Protein AF-A0AAJ0M0Y9-F1 (afdb_monomer)

Solvent-accessible surface area (backbone atoms only — not comparable to full-atom values): 10435 Å² total; per-residue (Å²): 134,89,50,78,47,78,49,76,38,41,72,89,58,70,61,67,69,58,37,44,52,50,19,51,48,36,33,76,39,59,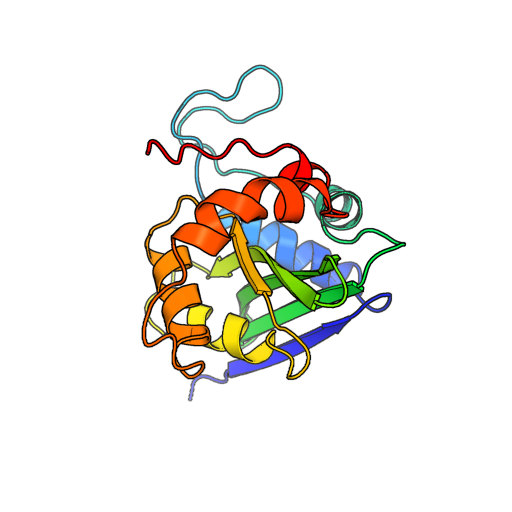52,53,31,90,51,67,39,72,95,88,47,45,50,58,68,32,51,50,75,51,48,35,68,55,45,46,70,59,68,51,47,92,91,46,51,34,40,38,29,37,33,27,46,75,86,39,79,35,29,41,33,35,33,41,40,48,76,55,96,90,35,33,34,37,33,34,72,43,77,35,47,32,73,93,52,54,95,69,56,52,66,26,52,41,50,44,68,66,58,57,92,73,52,71,42,79,49,68,73,66,93,47,70,68,55,55,51,27,50,51,62,42,49,49,86,55,82,58,94,61,76,60,57,66,57,49,71,68,41,46,63,58,55,28,55,64,39,87,33,63,72,56,32,71,54,83,80,87,76,78,133

InterPro domains:
  IPR000182 GNAT domain [PF00583] (69-119)
  IPR016181 Acyl-CoA N-acyltransferase [SSF55729] (47-122)

Radius of gyration: 16.35 Å; Cα contacts (8 Å, |Δi|>4): 295; c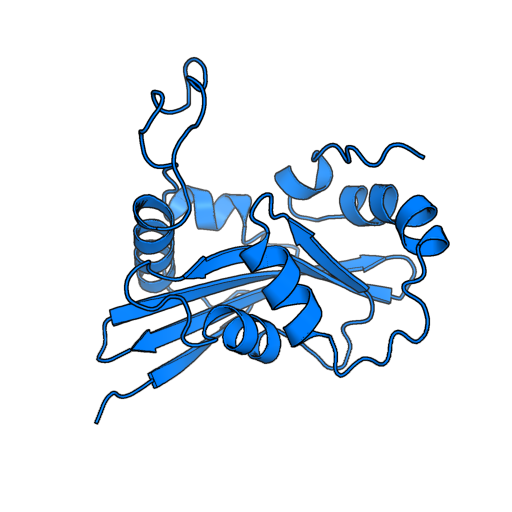hains: 1; bounding box: 43×42×37 Å

Sequence (181 aa):
MTTEIFREFHSPDIPDTVLIEAAHLFSHHYGTWNTPSGRQGGKKGDHVKLSASRLRSQYLPTDARWSYVSVHVDDTLAGNAFACRWDYQGRQVCWITQLVVHREYRERRLATRLLMALRRVEDQIFGIMSSHPAGCIATAKAYADFYFPQLPLGFMQTCARDIMAGSPIAYVQNAEQHLTP

Nearest PDB structures (foldseek):
  4ua3-assembly2_B  TM=6.828E-01  e=2.313E-04  Schizosaccharomyces pombe 972h-
  2fe7-assembly1_B  TM=6.275E-01  e=1.806E-04  Pseudomonas aeruginosa UCBPP-PA14
  4ua3-assembly1_A  TM=6.768E-01  e=4.290E-04  Schizosaccharomyces pombe 972h-
  9f5q-assembly2_B  TM=5.817E-01  e=3.047E-02  Trypanosoma brucei brucei TREU927
  9evq-assembly1_B  TM=5.605E-01  e=2.693E-02  Trypanosoma brucei brucei TREU927

Secondary structure (DSSP, 8-state):
---EEEEEEETTB--HHHHHHHHHHHHHHS-B-SS--TTTSPPTTPBPP--HHHHHHHHS-TTSEEEEEEEEETTEEEEEEEEEEEEETTEEEEEEEEEEE-GGGTTSSHHHHHHHHH--SS--EEEE--S-HHHHHHHHHHTTTS--SS--HHHHHHHHHHHHHT-SSHHHHTPPP----

pLDDT: mean 86.22, std 12.34, range [29.81, 97.88]

Organism: NCBI:txid1170767

Mean predicted aligned error: 6.03 Å

Structure (mmCIF, N/CA/C/O backbone):
data_AF-A0AAJ0M0Y9-F1
#
_entry.id   AF-A0AAJ0M0Y9-F1
#
loop_
_atom_site.group_PDB
_atom_site.id
_atom_site.type_symbol
_atom_site.label_atom_id
_atom_site.label_alt_id
_atom_site.label_comp_id
_atom_site.label_asym_id
_atom_site.label_entity_id
_atom_site.label_seq_id
_atom_site.pdbx_PDB_ins_code
_atom_site.Cartn_x
_atom_site.Cartn_y
_atom_site.Cartn_z
_atom_site.occupancy
_atom_site.B_iso_or_equiv
_atom_site.auth_seq_id
_atom_site.auth_comp_id
_atom_site.auth_asym_id
_atom_site.auth_atom_id
_atom_site.pdbx_PDB_model_num
ATOM 1 N N . MET A 1 1 ? 5.043 -20.483 -20.554 1.00 69.44 1 MET A N 1
ATOM 2 C CA . MET A 1 1 ? 3.874 -19.970 -19.812 1.00 69.44 1 MET A CA 1
ATOM 3 C C . MET A 1 1 ? 4.420 -19.085 -18.713 1.00 69.44 1 MET A C 1
ATOM 5 O O . MET A 1 1 ? 5.343 -19.528 -18.049 1.00 69.44 1 MET A O 1
ATOM 9 N N . THR A 1 2 ? 3.924 -17.860 -18.579 1.00 81.69 2 THR A N 1
ATOM 10 C CA . THR A 1 2 ? 4.319 -16.964 -17.485 1.00 81.69 2 THR A CA 1
ATOM 11 C C . THR A 1 2 ? 3.602 -17.390 -16.211 1.00 81.69 2 THR A C 1
ATOM 13 O O . THR A 1 2 ? 2.385 -17.591 -16.239 1.00 81.69 2 THR A O 1
ATOM 16 N N . THR A 1 3 ? 4.344 -17.552 -15.120 1.00 92.56 3 THR A N 1
ATOM 17 C CA . THR A 1 3 ? 3.798 -17.976 -13.825 1.00 92.56 3 THR A CA 1
ATOM 18 C C . THR A 1 3 ? 3.630 -16.765 -12.924 1.00 92.56 3 THR A C 1
ATOM 20 O O . THR A 1 3 ? 4.574 -16.007 -12.720 1.00 92.56 3 THR A O 1
ATOM 23 N N . GLU A 1 4 ? 2.432 -16.593 -12.369 1.00 95.19 4 GLU A N 1
ATOM 24 C CA . GLU A 1 4 ? 2.131 -15.525 -11.417 1.00 95.19 4 GLU A CA 1
ATOM 25 C C . GLU A 1 4 ? 1.841 -16.115 -10.037 1.00 95.19 4 GLU A C 1
ATOM 27 O O . GLU A 1 4 ? 0.925 -16.925 -9.884 1.00 95.19 4 GLU A O 1
ATOM 32 N N . ILE A 1 5 ? 2.595 -15.692 -9.024 1.00 96.44 5 ILE A N 1
ATOM 33 C CA . ILE A 1 5 ? 2.469 -16.194 -7.653 1.00 96.44 5 ILE A CA 1
ATOM 34 C C . ILE A 1 5 ? 2.148 -15.026 -6.731 1.00 96.44 5 ILE A C 1
ATOM 36 O O . ILE A 1 5 ? 2.940 -14.094 -6.600 1.00 96.44 5 ILE A O 1
ATOM 40 N N . PHE A 1 6 ? 0.993 -15.093 -6.070 1.00 96.69 6 PHE A N 1
ATOM 41 C CA . PHE A 1 6 ? 0.613 -14.137 -5.037 1.00 96.69 6 PHE A CA 1
ATOM 42 C C . PHE A 1 6 ? 1.074 -14.642 -3.673 1.00 96.69 6 PHE A C 1
ATOM 44 O O . PHE A 1 6 ? 0.915 -15.821 -3.355 1.00 96.69 6 PHE A O 1
ATOM 51 N N . ARG A 1 7 ? 1.644 -13.746 -2.871 1.00 96.06 7 ARG A N 1
ATOM 52 C CA . ARG A 1 7 ? 2.046 -14.014 -1.487 1.00 96.06 7 ARG A CA 1
ATOM 53 C C . ARG A 1 7 ? 1.423 -12.976 -0.579 1.00 96.06 7 ARG A C 1
ATOM 55 O O . ARG A 1 7 ? 1.291 -11.818 -0.973 1.00 96.06 7 ARG A O 1
ATOM 62 N N . GLU A 1 8 ? 1.083 -13.393 0.629 1.00 95.56 8 GLU A N 1
ATOM 63 C CA . GLU A 1 8 ? 0.467 -12.538 1.628 1.00 95.56 8 GLU A CA 1
ATOM 64 C C . GLU A 1 8 ? 1.165 -12.686 2.982 1.00 95.56 8 GLU A C 1
ATOM 66 O O . GLU A 1 8 ? 1.572 -13.782 3.364 1.00 95.56 8 GLU A O 1
ATOM 71 N N . PHE A 1 9 ? 1.320 -11.559 3.674 1.00 94.31 9 PHE A N 1
ATOM 72 C CA . PHE A 1 9 ? 1.957 -11.437 4.980 1.00 94.31 9 PHE A CA 1
ATOM 73 C C . PHE A 1 9 ? 1.137 -10.497 5.878 1.00 94.31 9 PHE A C 1
ATOM 75 O O . PHE A 1 9 ? 0.511 -9.542 5.401 1.00 94.31 9 PHE A O 1
ATOM 82 N N . HIS A 1 10 ? 1.170 -10.740 7.187 1.00 89.38 10 HIS A N 1
ATOM 83 C CA . HIS A 1 10 ? 0.380 -10.032 8.200 1.00 89.38 10 HIS A CA 1
ATOM 84 C C . HIS A 1 10 ? 1.234 -9.689 9.411 1.00 89.38 10 HIS A C 1
ATOM 86 O O . HIS A 1 10 ? 2.272 -10.302 9.609 1.00 89.38 10 HIS A O 1
ATOM 92 N N . SER A 1 11 ? 0.781 -8.756 10.250 1.00 80.12 11 SER A N 1
ATOM 93 C CA . SER A 1 11 ? 1.446 -8.498 11.533 1.00 80.12 11 SER A CA 1
ATOM 94 C C . SER A 1 11 ? 1.490 -9.751 12.420 1.00 80.12 11 SER A C 1
ATOM 96 O O . SER A 1 11 ? 0.442 -10.384 12.562 1.00 80.12 11 SER A O 1
ATOM 98 N N . PRO A 1 12 ? 2.635 -10.097 13.049 1.00 77.19 12 PRO A N 1
ATOM 99 C CA . PRO A 1 12 ? 3.966 -9.462 12.974 1.00 77.19 12 PRO A CA 1
ATOM 100 C C . PRO A 1 12 ? 4.912 -10.080 11.915 1.00 77.19 12 PRO A C 1
ATOM 102 O O . PRO A 1 12 ? 6.081 -9.698 11.812 1.00 77.19 12 PRO A O 1
ATOM 105 N N . ASP A 1 13 ? 4.419 -11.031 11.132 1.00 82.31 13 ASP A N 1
ATOM 106 C CA . ASP A 1 13 ? 5.176 -11.929 10.268 1.00 82.31 13 ASP A CA 1
ATOM 107 C C . ASP A 1 13 ? 5.501 -11.306 8.904 1.00 82.31 13 ASP A C 1
ATOM 109 O O . ASP A 1 13 ? 4.767 -11.450 7.926 1.00 82.31 13 ASP A O 1
ATOM 113 N N . ILE A 1 14 ? 6.653 -10.635 8.808 1.00 90.00 14 ILE A N 1
ATOM 114 C CA . ILE A 1 14 ? 7.258 -10.293 7.514 1.00 90.00 14 ILE A CA 1
ATOM 115 C C . ILE A 1 14 ? 8.793 -10.357 7.573 1.00 90.00 14 ILE A C 1
ATOM 117 O O . ILE A 1 14 ? 9.421 -9.613 8.342 1.00 90.00 14 ILE A O 1
ATOM 121 N N . PRO A 1 15 ? 9.424 -11.227 6.760 1.00 92.88 15 PRO A N 1
ATOM 122 C CA . PRO A 1 15 ? 10.878 -11.309 6.682 1.00 92.88 15 PRO A CA 1
ATOM 123 C C . PRO A 1 15 ? 11.503 -10.013 6.157 1.00 92.88 15 PRO A C 1
ATOM 125 O O . PRO A 1 15 ? 10.964 -9.372 5.252 1.00 92.88 15 PRO A O 1
ATOM 128 N N . ASP A 1 16 ? 12.694 -9.664 6.647 1.00 92.75 16 ASP A N 1
ATOM 129 C CA . ASP A 1 16 ? 13.432 -8.490 6.157 1.00 92.75 16 ASP A CA 1
ATOM 130 C C . ASP A 1 16 ? 13.742 -8.569 4.658 1.00 92.75 16 ASP A C 1
ATOM 132 O O . ASP A 1 16 ? 13.728 -7.547 3.975 1.00 92.75 16 ASP A O 1
ATOM 136 N N . THR A 1 17 ? 13.951 -9.772 4.117 1.00 94.88 17 THR A N 1
ATOM 137 C CA . THR A 1 17 ? 14.175 -9.988 2.679 1.00 94.88 17 THR A CA 1
ATOM 138 C C . THR A 1 17 ? 13.000 -9.499 1.832 1.00 94.88 17 THR A C 1
ATOM 140 O O . THR A 1 17 ? 13.219 -8.860 0.804 1.00 94.88 17 THR A O 1
ATOM 143 N N . VAL A 1 18 ? 11.761 -9.699 2.296 1.00 95.19 18 VAL A N 1
ATOM 144 C CA . VAL A 1 18 ? 10.548 -9.196 1.632 1.00 95.19 18 VAL A CA 1
ATOM 145 C C . VAL A 1 18 ? 10.507 -7.668 1.668 1.00 95.19 18 VAL A C 1
ATOM 147 O O . VAL A 1 18 ? 10.175 -7.031 0.669 1.00 95.19 18 VAL A O 1
ATOM 150 N N . LEU A 1 19 ? 10.895 -7.055 2.792 1.00 95.31 19 LEU A N 1
ATOM 151 C CA . LEU A 1 19 ? 10.942 -5.593 2.913 1.00 95.31 19 LEU A CA 1
ATOM 152 C C . LEU A 1 19 ? 12.039 -4.968 2.049 1.00 95.31 19 LEU A C 1
ATOM 154 O O . LEU A 1 19 ? 11.840 -3.879 1.511 1.00 95.31 19 LEU A O 1
ATOM 158 N N . ILE A 1 20 ? 13.182 -5.640 1.906 1.00 96.69 20 ILE A N 1
ATOM 159 C CA . ILE A 1 20 ? 14.270 -5.227 1.012 1.00 96.69 20 ILE A CA 1
ATOM 160 C C . ILE A 1 20 ? 13.786 -5.239 -0.439 1.00 96.69 20 ILE A C 1
ATOM 162 O O . ILE A 1 20 ? 13.972 -4.250 -1.150 1.00 96.69 20 ILE A O 1
ATOM 166 N N . GLU A 1 21 ? 13.112 -6.308 -0.860 1.00 96.81 21 GLU A N 1
ATOM 167 C CA . GLU A 1 21 ? 12.564 -6.429 -2.213 1.00 96.81 21 GLU A CA 1
ATOM 168 C C . GLU A 1 21 ? 11.478 -5.369 -2.482 1.00 96.81 21 GLU A C 1
ATOM 170 O O . GLU A 1 21 ? 11.515 -4.672 -3.498 1.00 96.81 21 GLU A O 1
ATOM 175 N N . ALA A 1 22 ? 10.567 -5.158 -1.525 1.00 96.94 22 ALA A N 1
ATOM 176 C CA . ALA A 1 22 ? 9.533 -4.126 -1.586 1.00 96.94 22 ALA A CA 1
ATOM 177 C C . ALA A 1 22 ? 10.119 -2.706 -1.677 1.00 96.94 22 ALA A C 1
ATOM 179 O O . ALA A 1 22 ? 9.693 -1.896 -2.505 1.00 96.94 22 ALA A O 1
ATOM 180 N N . ALA A 1 23 ? 11.125 -2.407 -0.853 1.00 96.31 23 ALA A N 1
ATOM 181 C CA . ALA A 1 23 ? 11.841 -1.135 -0.863 1.00 96.31 23 ALA A CA 1
ATOM 182 C C . ALA A 1 23 ? 12.575 -0.904 -2.193 1.00 96.31 23 ALA A C 1
ATOM 184 O O . ALA A 1 23 ? 12.565 0.215 -2.724 1.00 96.31 23 ALA A O 1
ATOM 185 N N . HIS A 1 24 ? 13.169 -1.959 -2.759 1.00 96.69 24 HIS A N 1
ATOM 186 C CA . HIS A 1 24 ? 13.800 -1.917 -4.073 1.00 96.69 24 HIS A CA 1
ATOM 187 C C . HIS A 1 24 ? 12.774 -1.625 -5.174 1.00 96.69 24 HIS A C 1
ATOM 189 O O . HIS A 1 24 ? 12.981 -0.698 -5.961 1.00 96.69 24 HIS A O 1
ATOM 195 N N . LEU A 1 25 ? 11.648 -2.346 -5.199 1.00 96.88 25 LEU A N 1
ATOM 196 C CA . LEU A 1 25 ? 10.560 -2.121 -6.152 1.00 96.88 25 LEU A CA 1
ATOM 197 C C . LEU A 1 25 ? 10.047 -0.673 -6.084 1.00 96.88 25 LEU A C 1
ATOM 199 O O . LEU A 1 25 ? 9.971 0.012 -7.107 1.00 96.88 25 LEU A O 1
ATOM 203 N N . PHE A 1 26 ? 9.742 -0.179 -4.881 1.00 94.56 26 PHE A N 1
ATOM 204 C CA . PHE A 1 26 ? 9.287 1.196 -4.671 1.00 94.56 26 PHE A CA 1
ATOM 205 C C . PHE A 1 26 ? 10.286 2.205 -5.243 1.00 94.56 26 PHE A C 1
ATOM 207 O O . PHE A 1 26 ? 9.932 3.057 -6.061 1.00 94.56 26 PHE A O 1
ATOM 214 N N . SER A 1 27 ? 11.556 2.050 -4.867 1.00 93.88 27 SER A N 1
ATOM 215 C CA . SER A 1 27 ? 12.642 2.973 -5.198 1.00 93.88 27 SER A CA 1
ATOM 216 C C . SER A 1 27 ? 12.977 3.065 -6.690 1.00 93.88 27 SER A C 1
ATOM 218 O O . SER A 1 27 ? 13.758 3.942 -7.073 1.00 93.88 27 SER A O 1
ATOM 220 N N . HIS A 1 28 ? 12.433 2.173 -7.521 1.00 94.00 28 HIS A N 1
ATOM 221 C CA . HIS A 1 28 ? 12.664 2.134 -8.968 1.00 94.00 28 HIS A CA 1
ATOM 222 C C . HIS A 1 28 ? 11.384 2.296 -9.798 1.00 94.00 28 HIS A C 1
ATOM 224 O O . HIS A 1 28 ? 11.459 2.709 -10.957 1.00 94.00 28 HIS A O 1
ATOM 230 N N . HIS A 1 29 ? 10.204 2.017 -9.230 1.00 92.25 29 HIS A N 1
ATOM 231 C CA . HIS A 1 29 ? 8.957 1.967 -10.002 1.00 92.25 29 HIS A CA 1
ATOM 232 C C . HIS A 1 29 ? 7.811 2.815 -9.455 1.00 92.25 29 HIS A C 1
ATOM 234 O O . HIS A 1 29 ? 6.811 2.952 -10.160 1.00 92.25 29 HIS A O 1
ATOM 240 N N . TYR A 1 30 ? 7.917 3.398 -8.257 1.00 87.31 30 TYR A N 1
ATOM 241 C CA . TYR A 1 30 ? 6.829 4.204 -7.696 1.00 87.31 30 TYR A CA 1
ATOM 242 C C . TYR A 1 30 ? 6.678 5.552 -8.413 1.00 87.31 30 TYR A C 1
ATOM 244 O O . TYR A 1 30 ? 5.645 5.829 -9.019 1.00 87.31 30 TYR A O 1
ATOM 252 N N . GLY A 1 31 ? 7.726 6.375 -8.399 1.00 84.56 31 GLY A N 1
ATOM 253 C CA . GLY A 1 31 ? 7.683 7.696 -9.015 1.00 84.56 31 GLY A CA 1
ATOM 254 C C . GLY A 1 31 ? 8.998 8.454 -8.910 1.00 84.56 31 GLY A C 1
ATOM 255 O O . GLY A 1 31 ? 9.969 7.985 -8.310 1.00 84.56 31 GLY A O 1
ATOM 256 N N . THR A 1 32 ? 9.004 9.638 -9.509 1.00 85.38 32 THR A N 1
ATOM 257 C CA . THR A 1 32 ? 10.125 10.581 -9.521 1.00 85.38 32 THR A CA 1
ATOM 258 C C . THR A 1 32 ? 9.694 11.920 -8.939 1.00 85.38 32 THR A C 1
ATOM 260 O O . THR A 1 32 ? 8.516 12.277 -8.990 1.00 85.38 32 THR A O 1
ATOM 263 N N . TRP A 1 33 ? 10.640 12.690 -8.416 1.00 80.25 33 TRP A N 1
ATOM 264 C CA . TRP A 1 33 ? 10.371 14.042 -7.936 1.00 80.25 33 TRP A CA 1
ATOM 265 C C . TRP A 1 33 ? 10.061 14.993 -9.100 1.00 80.25 33 TRP A C 1
ATOM 267 O O . TRP A 1 33 ? 10.872 15.157 -10.013 1.00 80.25 33 TRP A O 1
ATOM 277 N N . ASN A 1 34 ? 8.898 15.650 -9.059 1.00 74.25 34 ASN A N 1
ATOM 278 C CA . ASN A 1 34 ? 8.501 16.650 -10.063 1.00 74.25 34 ASN A CA 1
ATOM 279 C C . ASN A 1 34 ? 9.130 18.030 -9.807 1.00 74.25 34 ASN A C 1
ATOM 281 O O . ASN A 1 34 ? 9.325 18.813 -10.739 1.00 74.25 34 ASN A O 1
ATOM 285 N N . THR A 1 35 ? 9.489 18.305 -8.554 1.00 74.50 35 THR A N 1
ATOM 286 C CA . THR A 1 35 ? 10.192 19.506 -8.096 1.00 74.50 35 THR A CA 1
ATOM 287 C C . THR A 1 35 ? 11.341 19.101 -7.168 1.00 74.50 35 THR A C 1
ATOM 289 O O . THR A 1 35 ? 11.290 18.020 -6.579 1.00 74.50 35 THR A O 1
ATOM 292 N N . PRO A 1 36 ? 12.399 19.920 -7.033 1.00 72.38 36 PRO A N 1
ATOM 293 C CA . PRO A 1 36 ? 13.458 19.656 -6.064 1.00 72.38 36 PRO A CA 1
ATOM 294 C C . PRO A 1 36 ? 12.881 19.571 -4.648 1.00 72.38 36 PRO A C 1
ATOM 296 O O . PRO A 1 36 ? 12.226 20.501 -4.178 1.00 72.38 36 PRO A O 1
ATOM 299 N N . SER A 1 37 ? 13.136 18.462 -3.963 1.00 67.12 37 SER A N 1
ATOM 300 C CA . SER A 1 37 ? 12.556 18.185 -2.652 1.00 67.12 37 SER A CA 1
ATOM 301 C C . SER A 1 37 ? 13.518 18.570 -1.515 1.00 67.12 37 SER A C 1
ATOM 303 O O . SER A 1 37 ? 13.993 17.706 -0.785 1.00 67.12 37 SER A O 1
ATOM 305 N N . GLY A 1 38 ? 13.802 19.863 -1.325 1.00 65.94 38 GLY A N 1
ATOM 306 C CA . GLY A 1 38 ? 14.547 20.381 -0.160 1.00 65.94 38 GLY A CA 1
ATOM 307 C C . GLY A 1 38 ? 15.875 19.663 0.171 1.00 65.94 38 GLY A C 1
ATOM 308 O O . GLY A 1 38 ? 16.492 19.036 -0.681 1.00 65.94 38 GLY A O 1
ATOM 309 N N . ARG A 1 39 ? 16.342 19.759 1.430 1.00 56.47 39 ARG A N 1
ATOM 310 C CA . ARG A 1 39 ? 17.611 19.139 1.887 1.00 56.47 39 ARG A CA 1
ATOM 311 C C . ARG A 1 39 ? 17.559 17.611 2.050 1.00 56.47 39 ARG A C 1
ATOM 313 O O . ARG A 1 39 ? 18.614 16.993 2.097 1.00 56.47 39 ARG A O 1
ATOM 320 N N . GLN A 1 40 ? 16.370 17.015 2.185 1.00 60.66 40 GLN A N 1
ATOM 321 C CA . GLN A 1 40 ? 16.196 15.580 2.484 1.00 60.66 40 GLN A CA 1
ATOM 322 C C . GLN A 1 40 ? 15.597 14.760 1.331 1.00 60.66 40 GLN A C 1
ATOM 324 O O . GLN A 1 40 ? 15.433 13.549 1.469 1.00 60.66 40 GLN A O 1
ATOM 329 N N . GLY A 1 41 ? 15.250 15.383 0.206 1.00 67.38 41 GLY A N 1
ATOM 330 C CA . GLY A 1 41 ? 14.700 14.684 -0.951 1.00 67.38 41 GLY A CA 1
ATOM 331 C C . GLY A 1 41 ? 15.541 14.832 -2.209 1.00 67.38 41 G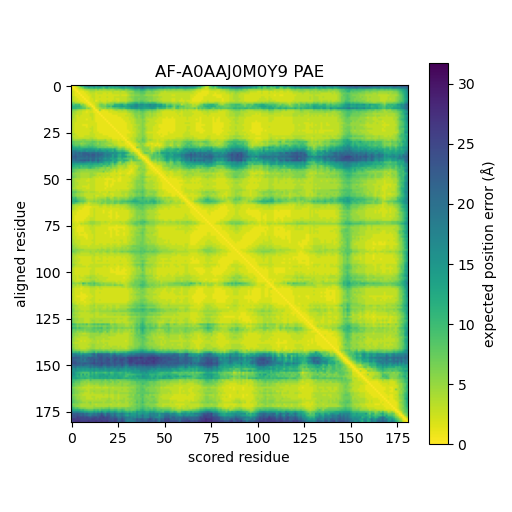LY A C 1
ATOM 332 O O . GLY A 1 41 ? 16.593 15.467 -2.218 1.00 67.38 41 GLY A O 1
ATOM 333 N N . GLY A 1 42 ? 15.087 14.164 -3.268 1.00 75.94 42 GLY A N 1
ATOM 334 C CA . GLY A 1 42 ? 15.826 14.075 -4.521 1.00 75.94 42 GLY A CA 1
ATOM 335 C C . GLY A 1 42 ? 15.729 15.343 -5.361 1.00 75.94 42 GLY A C 1
ATOM 336 O O . GLY A 1 42 ? 14.890 16.227 -5.141 1.00 75.94 42 GLY A O 1
ATOM 337 N N . LYS A 1 43 ? 16.597 15.412 -6.368 1.00 82.69 43 LYS A N 1
ATOM 338 C CA . LYS A 1 43 ? 16.497 16.405 -7.434 1.00 82.69 43 LYS A CA 1
ATOM 339 C C . LYS A 1 43 ? 15.303 16.065 -8.320 1.00 82.69 43 LYS A C 1
ATOM 341 O O . LYS A 1 43 ? 14.829 14.932 -8.351 1.00 82.69 43 LYS A O 1
ATOM 346 N N . LYS A 1 44 ? 14.831 17.052 -9.081 1.00 85.75 44 LYS A N 1
ATOM 347 C CA . LYS A 1 44 ? 13.822 16.814 -10.117 1.00 85.75 44 LYS A CA 1
ATOM 348 C C . LYS A 1 44 ? 14.290 15.680 -11.040 1.00 85.75 44 LYS A C 1
ATOM 350 O O . LYS A 1 44 ? 15.405 15.736 -11.549 1.00 85.75 44 LYS A O 1
ATOM 355 N N . GLY A 1 45 ? 13.428 14.691 -11.259 1.00 82.44 45 GLY A N 1
ATOM 356 C CA . GLY A 1 45 ? 13.722 13.502 -12.062 1.00 82.44 45 GLY A CA 1
ATOM 357 C C . GLY A 1 45 ? 14.333 12.336 -11.280 1.00 82.44 45 GLY A C 1
ATOM 358 O O . GLY A 1 45 ? 14.252 11.206 -11.756 1.00 82.44 45 GLY A O 1
ATOM 359 N N . ASP A 1 46 ? 14.857 12.556 -10.070 1.00 84.25 46 ASP A N 1
ATOM 360 C CA . ASP A 1 46 ? 15.324 11.455 -9.228 1.00 84.25 46 ASP A CA 1
ATOM 361 C C . ASP A 1 46 ? 14.138 10.612 -8.763 1.00 84.25 46 ASP A C 1
ATOM 363 O O . ASP A 1 46 ? 13.063 11.128 -8.439 1.00 84.25 46 ASP A O 1
ATOM 367 N N . HIS A 1 47 ? 14.353 9.304 -8.664 1.00 86.50 47 HIS A N 1
ATOM 368 C CA . HIS A 1 47 ? 13.374 8.412 -8.061 1.00 86.50 47 HIS A CA 1
ATOM 369 C C . HIS A 1 47 ? 13.174 8.720 -6.577 1.00 86.50 47 HIS A C 1
ATOM 371 O O . HIS A 1 47 ? 14.133 8.949 -5.834 1.00 86.50 47 HIS A O 1
ATOM 377 N N . VAL A 1 48 ? 11.923 8.640 -6.126 1.00 86.94 48 VAL A N 1
ATOM 378 C CA . VAL A 1 48 ? 11.612 8.645 -4.695 1.00 86.94 48 VAL A CA 1
ATOM 379 C C . VAL A 1 48 ? 12.177 7.363 -4.089 1.00 86.94 48 VAL A C 1
ATOM 381 O O . VAL A 1 48 ? 11.831 6.267 -4.523 1.00 86.94 48 VAL A O 1
ATOM 384 N N . LYS A 1 49 ? 13.064 7.493 -3.100 1.00 90.25 49 LYS A N 1
ATOM 385 C CA . LYS A 1 49 ? 13.718 6.354 -2.449 1.00 90.25 49 LYS A CA 1
ATOM 386 C C . LYS A 1 49 ? 13.054 6.021 -1.119 1.00 90.25 49 LYS A C 1
ATOM 388 O O . LYS A 1 49 ? 12.698 6.909 -0.343 1.00 90.25 49 LYS A O 1
ATOM 393 N N . LEU A 1 50 ? 12.945 4.727 -0.849 1.00 89.81 50 LEU A N 1
ATOM 394 C CA . LEU A 1 50 ? 12.463 4.168 0.408 1.00 89.81 50 LEU A CA 1
ATOM 395 C C . LEU A 1 50 ? 13.366 2.992 0.779 1.00 89.81 50 LEU A C 1
ATOM 397 O O . LEU A 1 50 ? 13.590 2.114 -0.046 1.00 89.81 50 LEU A O 1
ATOM 401 N N . SER A 1 51 ? 13.907 2.987 1.998 1.00 93.88 51 SER A N 1
ATOM 402 C CA . SER A 1 51 ? 14.705 1.871 2.519 1.00 93.88 51 SER A CA 1
ATOM 403 C C . SER A 1 51 ? 13.820 0.863 3.252 1.00 93.88 51 SER A C 1
ATOM 405 O O . SER A 1 51 ? 12.761 1.231 3.759 1.00 93.88 51 SER A O 1
ATOM 407 N N . ALA A 1 52 ? 14.275 -0.386 3.384 1.00 94.44 52 ALA A N 1
ATOM 408 C CA . ALA A 1 52 ? 13.564 -1.411 4.154 1.00 94.44 52 ALA A CA 1
ATOM 409 C C . ALA A 1 52 ? 13.350 -0.996 5.623 1.00 94.44 52 ALA A C 1
ATOM 411 O O . ALA A 1 52 ? 12.262 -1.164 6.161 1.00 94.44 52 ALA A O 1
ATOM 412 N N . SER A 1 53 ? 14.354 -0.368 6.250 1.00 92.56 53 SER A N 1
ATOM 413 C CA . SER A 1 53 ? 14.253 0.152 7.624 1.00 92.56 53 SER A CA 1
ATOM 414 C C . SER A 1 53 ? 13.189 1.251 7.758 1.00 92.56 53 SER A C 1
ATOM 416 O O . SER A 1 53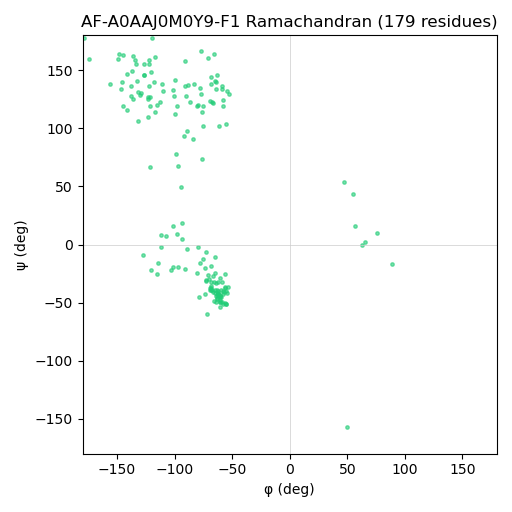 ? 12.393 1.247 8.702 1.00 92.56 53 SER A O 1
ATOM 418 N N . ARG A 1 54 ? 13.117 2.170 6.784 1.00 90.25 54 ARG A N 1
ATOM 419 C CA . ARG A 1 54 ? 12.075 3.203 6.755 1.00 90.25 54 ARG A CA 1
ATOM 420 C C . ARG A 1 54 ? 10.702 2.599 6.464 1.00 90.25 54 ARG A C 1
ATOM 422 O O . ARG A 1 54 ? 9.720 3.035 7.052 1.00 90.25 54 ARG A O 1
ATOM 429 N N . LEU A 1 55 ? 10.632 1.590 5.598 1.00 91.44 55 LEU A N 1
ATOM 430 C CA . LEU A 1 55 ? 9.400 0.859 5.319 1.00 91.44 55 LEU A CA 1
ATOM 431 C C . LEU A 1 55 ? 8.879 0.186 6.597 1.00 91.44 55 LEU A C 1
ATOM 433 O O . LEU A 1 55 ? 7.734 0.412 6.976 1.00 91.44 55 LEU A O 1
ATOM 437 N N . ARG A 1 56 ? 9.743 -0.539 7.317 1.00 91.50 56 ARG A N 1
ATOM 438 C CA . ARG A 1 56 ? 9.403 -1.185 8.591 1.00 91.50 56 ARG A CA 1
ATOM 439 C C . ARG A 1 56 ? 8.907 -0.176 9.626 1.00 91.50 56 ARG A C 1
ATOM 441 O O . ARG A 1 56 ? 7.832 -0.353 10.175 1.00 91.50 56 ARG A O 1
ATOM 448 N N . SER A 1 57 ? 9.653 0.904 9.852 1.00 88.50 57 SER A N 1
ATOM 449 C CA . SER A 1 57 ? 9.308 1.878 10.898 1.00 88.50 57 SER A CA 1
ATOM 450 C C . SER A 1 57 ? 8.102 2.766 10.570 1.00 88.50 57 SER A C 1
ATOM 452 O O . SER A 1 57 ? 7.410 3.183 11.491 1.00 88.50 57 SER A O 1
ATOM 454 N N . GLN A 1 58 ? 7.836 3.075 9.293 1.00 86.75 58 GLN A N 1
ATOM 455 C CA . GLN A 1 58 ? 6.777 4.028 8.915 1.00 86.75 58 GLN A CA 1
ATOM 456 C C . GLN A 1 58 ? 5.498 3.380 8.381 1.00 86.75 58 GLN A C 1
ATOM 458 O O . GLN A 1 58 ? 4.461 4.036 8.393 1.00 86.75 58 GLN A O 1
ATOM 463 N N . TYR A 1 59 ? 5.556 2.141 7.884 1.00 86.88 59 TYR A N 1
ATOM 464 C CA . TYR A 1 59 ? 4.413 1.478 7.241 1.00 86.88 59 TYR A CA 1
ATOM 465 C C . TYR A 1 59 ? 3.914 0.259 8.024 1.00 86.88 59 TYR A C 1
ATOM 467 O O . TYR A 1 59 ? 2.794 -0.182 7.772 1.00 86.88 59 TYR A O 1
ATOM 475 N N . LEU A 1 60 ? 4.710 -0.260 8.970 1.00 89.44 60 LEU A N 1
ATOM 476 C CA . LEU A 1 60 ? 4.403 -1.448 9.776 1.00 89.44 60 LEU A CA 1
ATOM 477 C C . LEU A 1 60 ? 4.412 -1.108 11.279 1.00 89.44 60 LEU A C 1
ATOM 479 O O . LEU A 1 60 ? 5.299 -1.556 12.007 1.00 89.44 60 LEU A O 1
ATOM 483 N N . PRO A 1 61 ? 3.462 -0.281 11.754 1.00 84.56 61 PRO A N 1
ATOM 484 C CA . PRO A 1 61 ? 3.357 0.066 13.167 1.00 84.56 61 PRO A CA 1
ATOM 485 C C . PRO A 1 61 ? 3.154 -1.207 13.994 1.00 84.56 61 PRO A C 1
ATOM 487 O O . PRO A 1 61 ? 2.362 -2.075 13.621 1.00 84.56 61 PRO A O 1
ATOM 490 N N . THR A 1 62 ? 3.867 -1.312 15.115 1.00 83.38 62 THR A N 1
ATOM 491 C CA . THR A 1 62 ? 3.793 -2.474 16.017 1.00 83.38 62 THR A CA 1
ATOM 492 C C . THR A 1 62 ? 2.399 -2.656 16.602 1.00 83.38 62 THR A C 1
ATOM 494 O O . THR A 1 62 ? 1.950 -3.784 16.779 1.00 83.38 62 THR A O 1
ATOM 497 N N . ASP A 1 63 ? 1.695 -1.546 16.819 1.00 83.38 63 ASP A N 1
ATOM 498 C CA . ASP A 1 63 ? 0.434 -1.515 17.559 1.00 83.38 63 ASP A CA 1
ATOM 499 C C . ASP A 1 63 ? -0.784 -1.430 16.626 1.00 83.38 63 ASP A C 1
ATOM 501 O O . ASP A 1 63 ? -1.886 -1.094 17.059 1.00 83.38 63 ASP A O 1
ATOM 505 N N . ALA A 1 64 ? -0.610 -1.721 15.330 1.00 84.69 64 ALA A N 1
ATOM 506 C CA . ALA A 1 64 ? -1.722 -1.756 14.388 1.00 84.69 64 ALA A CA 1
ATOM 507 C C . ALA A 1 64 ? -1.707 -2.983 13.482 1.00 84.69 64 ALA A C 1
ATOM 509 O O . ALA A 1 64 ? -0.685 -3.628 13.236 1.00 84.69 64 ALA A O 1
ATOM 510 N N . ARG A 1 65 ? -2.885 -3.289 12.935 1.00 92.00 65 ARG A N 1
ATOM 511 C CA . ARG A 1 65 ? -3.037 -4.371 11.968 1.00 92.00 65 ARG A CA 1
ATOM 512 C C . ARG A 1 65 ? -2.596 -3.882 10.601 1.00 92.00 65 ARG A C 1
ATOM 514 O O . ARG A 1 65 ? -3.181 -2.960 10.040 1.00 92.00 65 ARG A O 1
ATOM 521 N N . TRP A 1 66 ? -1.587 -4.529 10.041 1.00 93.06 66 TRP A N 1
ATOM 522 C CA . TRP A 1 66 ? -1.154 -4.300 8.671 1.00 93.06 66 TRP A CA 1
ATOM 523 C C . TRP A 1 66 ? -1.211 -5.594 7.865 1.00 93.06 66 TRP A C 1
ATOM 525 O O . TRP A 1 66 ? -1.263 -6.704 8.402 1.00 93.06 66 TRP A O 1
ATOM 535 N N . SER A 1 67 ? -1.275 -5.453 6.548 1.00 94.62 67 SER A N 1
ATOM 536 C CA . SER A 1 67 ? -1.201 -6.571 5.610 1.00 94.62 67 SER A CA 1
ATOM 537 C C . SER A 1 67 ? -0.387 -6.168 4.397 1.00 94.62 67 SER A C 1
ATOM 539 O O . SER A 1 67 ? -0.405 -5.008 3.976 1.00 94.62 67 SER A O 1
ATOM 541 N N . TYR A 1 68 ? 0.322 -7.140 3.852 1.00 96.12 68 TYR A N 1
ATOM 542 C CA . TYR A 1 68 ? 1.157 -6.988 2.680 1.00 96.12 68 TYR A CA 1
ATOM 543 C C . TYR A 1 68 ? 0.823 -8.090 1.690 1.00 96.12 68 TYR A C 1
ATOM 545 O O . TYR A 1 68 ? 0.850 -9.265 2.048 1.00 96.12 68 TYR A O 1
ATOM 553 N N . VAL A 1 69 ? 0.549 -7.708 0.447 1.00 97.31 69 VAL A N 1
ATOM 554 C CA . VAL A 1 69 ? 0.397 -8.655 -0.657 1.00 97.31 69 VAL A CA 1
ATOM 555 C C . VAL A 1 69 ? 1.404 -8.310 -1.739 1.00 97.31 69 VAL A C 1
ATOM 557 O O . VAL A 1 69 ? 1.569 -7.142 -2.097 1.00 97.31 69 VAL A O 1
ATOM 560 N N . SER A 1 70 ? 2.050 -9.329 -2.292 1.00 97.69 70 SER A N 1
ATOM 561 C CA . SER A 1 70 ? 2.927 -9.211 -3.453 1.00 97.69 70 SER A CA 1
ATOM 562 C C . SER A 1 70 ? 2.542 -10.181 -4.554 1.00 97.69 70 SER A C 1
ATOM 564 O O . SER A 1 70 ? 1.973 -11.238 -4.289 1.00 97.69 70 SER A O 1
ATOM 566 N N . VAL A 1 71 ? 2.907 -9.838 -5.786 1.00 97.88 71 VAL A N 1
ATOM 567 C CA . VAL A 1 71 ? 2.838 -10.729 -6.942 1.00 97.88 71 VAL A CA 1
ATOM 568 C C . VAL A 1 71 ? 4.215 -10.851 -7.578 1.00 97.88 71 VAL A C 1
ATOM 570 O O . VAL A 1 71 ? 4.829 -9.847 -7.950 1.00 97.88 71 VAL A O 1
ATOM 573 N N . HIS A 1 72 ? 4.677 -12.088 -7.719 1.00 97.44 72 HIS A N 1
ATOM 574 C CA . HIS A 1 72 ? 5.878 -12.439 -8.465 1.00 97.44 72 HIS A CA 1
ATOM 575 C C . HIS A 1 72 ? 5.476 -12.991 -9.831 1.00 97.44 72 HIS A C 1
ATOM 577 O O . HIS A 1 72 ? 4.574 -13.823 -9.916 1.00 97.44 72 HIS A O 1
ATOM 583 N N . VAL A 1 73 ? 6.125 -12.510 -10.887 1.00 96.62 73 VAL A N 1
ATOM 584 C CA . VAL A 1 73 ? 5.953 -12.968 -12.269 1.00 96.62 73 VAL A CA 1
ATOM 585 C C . VAL A 1 73 ? 7.286 -13.541 -12.717 1.00 96.62 73 VAL A C 1
ATOM 587 O O . VAL A 1 73 ? 8.259 -12.793 -12.780 1.00 96.62 73 VAL A O 1
ATOM 590 N N . ASP A 1 74 ? 7.337 -14.849 -12.975 1.00 94.00 74 ASP A N 1
ATOM 591 C CA . ASP A 1 74 ? 8.575 -15.566 -13.321 1.00 94.00 74 ASP A CA 1
ATOM 592 C C . ASP A 1 74 ? 9.731 -15.197 -12.353 1.00 94.00 74 ASP A C 1
ATOM 594 O O . ASP A 1 74 ? 10.781 -14.697 -12.752 1.00 94.00 74 ASP A O 1
ATOM 598 N N . ASP A 1 75 ? 9.468 -15.346 -11.046 1.00 91.56 75 ASP A N 1
ATOM 599 C CA . ASP A 1 75 ? 10.347 -15.010 -9.905 1.00 91.56 75 ASP A CA 1
ATOM 600 C C . ASP A 1 75 ? 10.728 -13.530 -9.729 1.00 91.56 75 ASP A C 1
ATOM 602 O O . ASP A 1 75 ? 11.379 -13.167 -8.750 1.00 91.56 75 ASP A O 1
ATOM 606 N N . THR A 1 76 ? 10.256 -12.635 -10.598 1.00 95.19 76 THR A N 1
ATOM 607 C CA . THR A 1 76 ? 10.449 -11.189 -10.439 1.00 95.19 76 THR A CA 1
ATOM 608 C C . THR A 1 76 ? 9.301 -10.582 -9.643 1.00 95.19 76 THR A C 1
ATOM 610 O O . THR A 1 76 ? 8.142 -10.739 -10.027 1.00 95.19 76 THR A O 1
ATOM 613 N N . LEU A 1 77 ? 9.585 -9.820 -8.580 1.00 97.25 77 LEU A N 1
ATOM 614 C CA . LEU A 1 77 ? 8.559 -9.026 -7.897 1.00 97.25 77 LEU A CA 1
ATOM 615 C C . LEU A 1 77 ? 7.956 -7.990 -8.861 1.00 97.25 77 LEU A C 1
ATOM 617 O O . LEU A 1 77 ? 8.541 -6.942 -9.140 1.00 97.25 77 LEU A O 1
ATOM 621 N N . ALA A 1 78 ? 6.760 -8.284 -9.364 1.00 97.56 78 ALA A N 1
ATOM 622 C CA . ALA A 1 78 ? 6.074 -7.483 -10.372 1.00 97.56 78 ALA A CA 1
ATOM 623 C C . ALA A 1 78 ? 5.156 -6.425 -9.753 1.00 97.56 78 ALA A C 1
ATOM 625 O O . ALA A 1 78 ? 4.822 -5.427 -10.397 1.00 97.56 78 ALA A O 1
ATOM 626 N N . GLY A 1 79 ? 4.751 -6.605 -8.499 1.00 97.75 79 GLY A N 1
ATOM 627 C CA . GLY A 1 79 ? 3.997 -5.598 -7.773 1.00 97.75 79 GLY A CA 1
ATOM 628 C C . GLY A 1 79 ? 3.761 -5.963 -6.320 1.00 97.75 79 GLY A C 1
ATOM 629 O O . GLY A 1 79 ? 3.814 -7.133 -5.943 1.00 97.75 79 GLY A O 1
ATOM 630 N N . ASN A 1 80 ? 3.475 -4.953 -5.510 1.00 97.56 80 ASN A N 1
ATOM 631 C CA . ASN A 1 80 ? 3.075 -5.135 -4.128 1.00 97.56 80 ASN A CA 1
ATOM 632 C C . ASN A 1 80 ? 2.109 -4.050 -3.650 1.00 97.56 80 ASN A C 1
ATOM 634 O O . ASN A 1 80 ? 1.948 -2.995 -4.276 1.00 97.56 80 ASN A O 1
ATOM 638 N N . ALA A 1 81 ? 1.456 -4.333 -2.530 1.00 96.50 81 ALA A N 1
ATOM 639 C CA . ALA A 1 81 ? 0.598 -3.392 -1.844 1.00 96.50 81 ALA A CA 1
ATOM 640 C C . ALA A 1 81 ? 0.671 -3.586 -0.325 1.00 96.50 81 ALA A C 1
ATOM 642 O O . ALA A 1 81 ? 0.694 -4.716 0.165 1.00 96.50 81 ALA A O 1
ATOM 643 N N . PHE A 1 82 ? 0.676 -2.471 0.404 1.00 95.12 82 PHE A N 1
ATOM 644 C CA . PHE A 1 82 ? 0.537 -2.430 1.857 1.00 95.12 82 PHE A CA 1
ATOM 645 C C . PHE A 1 82 ? -0.811 -1.821 2.229 1.00 95.12 82 PHE A C 1
ATOM 647 O O . PHE A 1 82 ? -1.223 -0.805 1.659 1.00 95.12 82 PHE A O 1
ATOM 654 N N . ALA A 1 83 ? -1.461 -2.413 3.226 1.00 95.00 83 ALA A N 1
ATOM 655 C CA . ALA A 1 83 ? -2.645 -1.867 3.867 1.00 95.00 83 ALA A CA 1
ATOM 656 C C . ALA A 1 83 ? -2.448 -1.785 5.379 1.00 95.00 83 ALA A C 1
ATOM 658 O O . ALA A 1 83 ? -1.824 -2.661 5.981 1.00 95.00 83 ALA A O 1
ATOM 659 N N . CYS A 1 84 ? -3.029 -0.759 5.990 1.00 94.50 84 CYS A N 1
ATOM 660 C CA . CYS A 1 84 ? -3.152 -0.637 7.434 1.00 94.50 84 CYS A CA 1
ATOM 661 C C . CYS A 1 84 ? -4.626 -0.543 7.834 1.00 94.50 84 CYS A C 1
ATOM 663 O O . CYS A 1 84 ? -5.456 -0.040 7.073 1.00 94.50 84 CYS A O 1
ATOM 665 N N . ARG A 1 85 ? -4.946 -1.066 9.016 1.00 94.19 85 ARG A N 1
ATOM 666 C CA . ARG A 1 85 ? -6.303 -1.256 9.512 1.00 94.19 85 ARG A CA 1
ATOM 667 C C . ARG A 1 85 ? -6.453 -0.739 10.932 1.00 94.19 85 ARG A C 1
ATOM 669 O O . ARG A 1 85 ? -5.672 -1.106 11.809 1.00 94.19 85 ARG A O 1
ATOM 676 N N . TRP A 1 86 ? -7.495 0.055 11.153 1.00 94.44 86 TRP A N 1
ATOM 677 C CA . TRP A 1 86 ? -7.875 0.587 12.463 1.00 94.44 86 TRP A CA 1
ATOM 678 C C . TRP A 1 86 ? -9.395 0.682 12.596 1.00 94.44 86 TRP A C 1
ATOM 680 O O . TRP A 1 86 ? -10.113 0.575 11.601 1.00 94.44 86 TRP A O 1
ATOM 690 N N . ASP A 1 87 ? -9.875 0.818 13.828 1.00 94.12 87 ASP A N 1
ATOM 691 C CA . ASP A 1 87 ? -11.287 1.075 14.100 1.00 94.12 87 ASP A CA 1
ATOM 692 C C . ASP A 1 87 ? -11.589 2.570 13.973 1.00 94.12 87 ASP A C 1
ATOM 694 O O . ASP A 1 87 ? -10.828 3.414 14.451 1.00 94.12 87 ASP A O 1
ATOM 698 N N . TYR A 1 88 ? -12.716 2.891 13.350 1.00 92.94 88 TYR A N 1
ATOM 699 C CA . TYR A 1 88 ? -13.308 4.217 13.398 1.00 92.94 88 TYR A CA 1
ATOM 700 C C . TYR A 1 88 ? -14.795 4.088 13.718 1.00 92.94 88 TYR A C 1
ATOM 702 O O . TYR A 1 88 ? -15.591 3.697 12.864 1.00 92.94 88 TYR A O 1
ATOM 710 N N . GLN A 1 89 ? -15.172 4.431 14.952 1.00 92.00 89 GLN A N 1
ATOM 711 C CA . GLN A 1 89 ? -16.562 4.397 15.427 1.00 92.00 89 GLN A CA 1
ATOM 712 C C . GLN A 1 89 ? -17.221 3.015 15.244 1.00 92.00 89 GLN A C 1
ATOM 714 O O . GLN A 1 89 ? -18.364 2.916 14.789 1.00 92.00 89 GLN A O 1
ATOM 719 N N . GLY A 1 90 ? -16.491 1.940 15.561 1.00 90.75 90 GLY A N 1
ATOM 720 C CA . GLY A 1 90 ? -16.979 0.567 15.401 1.00 90.75 90 GLY A CA 1
ATOM 721 C C . GLY A 1 90 ? -16.993 0.075 13.952 1.00 90.75 90 GLY A C 1
ATOM 722 O O . GLY A 1 90 ? -17.590 -0.966 13.672 1.00 90.75 90 GLY A O 1
ATOM 723 N N . ARG A 1 91 ? -16.395 0.831 13.019 1.00 91.19 91 ARG A N 1
ATOM 724 C CA . ARG A 1 91 ? -16.229 0.435 11.619 1.00 91.19 91 ARG A CA 1
ATOM 725 C C . ARG A 1 91 ? -14.775 0.149 11.312 1.00 91.19 91 ARG A C 1
ATOM 727 O O . ARG A 1 91 ? -13.900 0.976 11.568 1.00 91.19 91 ARG A O 1
ATOM 734 N N . GLN A 1 92 ? -14.530 -0.981 10.664 1.00 93.56 92 GLN A N 1
ATOM 735 C CA . GLN A 1 92 ? -13.182 -1.338 10.255 1.00 93.56 92 GLN A CA 1
ATOM 736 C C . GLN A 1 92 ? -12.741 -0.519 9.038 1.00 93.56 92 GLN A C 1
ATOM 738 O O . GLN A 1 92 ? -13.322 -0.624 7.953 1.00 93.56 92 GLN A O 1
ATOM 743 N N . VAL A 1 93 ? -11.669 0.254 9.202 1.00 93.94 93 VAL A N 1
ATOM 744 C CA . VAL A 1 93 ? -10.983 0.937 8.104 1.00 93.94 93 VAL A CA 1
ATOM 745 C C . VAL A 1 93 ? -9.915 0.022 7.515 1.00 93.94 93 VAL A C 1
ATOM 747 O O . VAL A 1 93 ? -9.173 -0.618 8.258 1.00 93.94 93 VAL A O 1
ATOM 750 N N . CYS A 1 94 ? -9.812 -0.008 6.189 1.00 94.25 94 CYS A N 1
ATOM 751 C CA . CYS A 1 94 ? -8.712 -0.571 5.420 1.00 94.25 94 CYS A CA 1
ATOM 752 C C . CYS A 1 94 ? -8.140 0.514 4.511 1.00 94.25 94 CYS A C 1
ATOM 754 O O . CYS A 1 94 ? -8.771 0.961 3.548 1.00 94.25 94 CYS A O 1
ATOM 756 N N . TRP A 1 95 ? -6.931 0.958 4.831 1.00 94.38 95 TRP A N 1
ATOM 757 C CA . TRP A 1 95 ? -6.274 2.035 4.112 1.00 94.38 95 TRP A CA 1
ATOM 758 C C . TRP A 1 95 ? -5.031 1.533 3.406 1.00 94.38 95 TRP A C 1
ATOM 760 O O . TRP A 1 95 ? -4.087 1.057 4.037 1.00 94.38 95 TRP A O 1
ATOM 770 N N . ILE A 1 96 ? -5.017 1.674 2.087 1.00 94.69 96 ILE A N 1
ATOM 771 C CA . ILE A 1 96 ? -3.880 1.327 1.247 1.00 94.69 96 ILE A CA 1
ATOM 772 C C . ILE A 1 96 ? -2.822 2.416 1.395 1.00 94.69 96 ILE A C 1
ATOM 774 O O . ILE A 1 96 ? -3.020 3.568 0.994 1.00 94.69 96 ILE A O 1
ATOM 778 N N . THR A 1 97 ? -1.690 2.040 1.979 1.00 91.62 97 THR A N 1
ATOM 779 C CA . THR A 1 97 ? -0.587 2.954 2.288 1.00 91.62 97 THR A CA 1
ATOM 780 C C . THR A 1 97 ? 0.503 2.943 1.223 1.00 91.62 97 THR A C 1
ATOM 782 O O . THR A 1 97 ? 1.311 3.868 1.140 1.00 91.62 97 THR A O 1
ATOM 785 N N . GLN A 1 98 ? 0.558 1.899 0.405 1.00 92.25 98 GLN A N 1
ATOM 786 C CA . GLN A 1 98 ? 1.492 1.809 -0.705 1.00 92.25 98 GLN A CA 1
ATOM 787 C C . GLN A 1 98 ? 0.933 0.843 -1.743 1.00 92.25 98 GLN A C 1
ATOM 789 O O . GLN A 1 98 ? 0.426 -0.218 -1.393 1.00 92.25 98 GLN A O 1
ATOM 794 N N . LEU A 1 99 ? 1.052 1.207 -3.015 1.00 95.06 99 LEU A N 1
ATOM 795 C CA . LEU A 1 99 ? 0.730 0.354 -4.152 1.00 95.06 99 LEU A CA 1
ATOM 796 C C . LEU A 1 99 ? 1.773 0.610 -5.236 1.00 95.06 99 LEU A C 1
ATOM 798 O O . LEU A 1 99 ? 1.854 1.722 -5.764 1.00 95.06 99 LEU A O 1
ATOM 802 N N . VAL A 1 100 ? 2.570 -0.404 -5.565 1.00 95.44 100 VAL A N 1
ATOM 803 C CA . VAL A 1 100 ? 3.608 -0.300 -6.595 1.00 95.44 100 VAL A CA 1
ATOM 804 C C . VAL A 1 100 ? 3.463 -1.453 -7.569 1.00 95.44 100 VAL A C 1
ATOM 806 O O . VAL A 1 100 ? 3.389 -2.612 -7.177 1.00 95.44 100 VAL A O 1
ATOM 809 N N . VAL A 1 101 ? 3.457 -1.135 -8.862 1.00 96.25 101 VAL A N 1
ATOM 810 C CA . VAL A 1 101 ? 3.558 -2.128 -9.933 1.00 96.25 101 VAL A CA 1
ATOM 811 C C . VAL A 1 101 ? 4.777 -1.791 -10.772 1.00 96.25 101 VAL A C 1
ATOM 813 O O . VAL A 1 101 ? 4.928 -0.659 -11.257 1.00 96.25 101 VAL A O 1
ATOM 816 N N . HIS A 1 102 ? 5.638 -2.789 -10.935 1.00 95.69 102 HIS A N 1
ATOM 817 C CA . HIS A 1 102 ? 6.813 -2.726 -11.782 1.00 95.69 102 HIS A CA 1
ATOM 818 C C . HIS A 1 102 ? 6.400 -2.308 -13.196 1.00 95.69 102 HIS A C 1
ATOM 820 O O . HIS A 1 102 ? 5.440 -2.826 -13.766 1.00 95.69 102 HIS A O 1
ATOM 826 N N . ARG A 1 103 ? 7.116 -1.336 -13.767 1.00 92.44 103 ARG A N 1
ATOM 827 C CA . ARG A 1 103 ? 6.691 -0.618 -14.984 1.00 92.44 103 ARG A CA 1
ATOM 828 C C . ARG A 1 103 ? 6.410 -1.534 -16.182 1.00 92.44 103 ARG A C 1
ATOM 830 O O . ARG A 1 103 ? 5.438 -1.309 -16.887 1.00 92.44 103 ARG A O 1
ATOM 837 N N . GLU A 1 104 ? 7.203 -2.589 -16.346 1.00 93.81 104 GLU A N 1
ATOM 838 C CA . GLU A 1 104 ? 7.093 -3.572 -17.443 1.00 93.81 104 GLU A CA 1
ATOM 839 C C . GLU A 1 104 ? 5.925 -4.562 -17.278 1.00 93.81 104 GLU A C 1
ATOM 841 O O . GLU A 1 104 ? 5.543 -5.259 -18.221 1.00 93.81 104 GLU A O 1
ATOM 846 N N . TY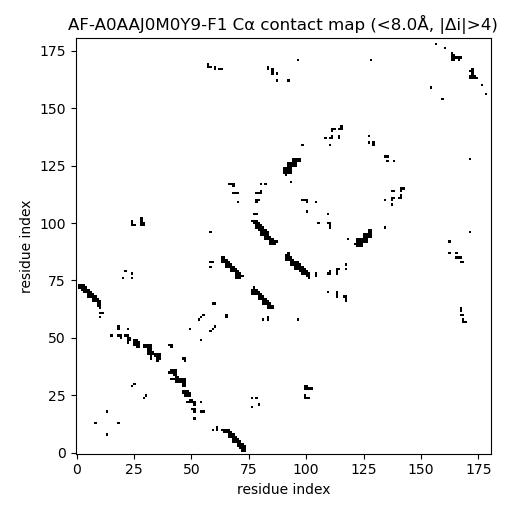R A 1 105 ? 5.321 -4.599 -16.088 1.00 93.00 105 TYR A N 1
ATOM 847 C CA . TYR A 1 105 ? 4.178 -5.451 -15.760 1.00 93.00 105 TYR A CA 1
ATOM 848 C C . TYR A 1 105 ? 2.887 -4.645 -15.534 1.00 93.00 105 TYR A C 1
ATOM 850 O O . TYR A 1 105 ? 1.863 -5.195 -15.118 1.00 93.00 105 TYR A O 1
ATOM 858 N N . ARG A 1 106 ? 2.904 -3.333 -15.817 1.00 89.38 106 ARG A N 1
ATOM 859 C CA . ARG A 1 106 ? 1.700 -2.487 -15.802 1.00 89.38 106 ARG A CA 1
ATOM 860 C C . ARG A 1 106 ? 0.725 -2.918 -16.900 1.00 89.38 106 ARG A C 1
ATOM 862 O O . ARG A 1 106 ? 1.063 -3.697 -17.779 1.00 89.38 106 ARG A O 1
ATOM 869 N N . GLU A 1 107 ? -0.522 -2.460 -16.786 1.00 86.31 107 GLU A N 1
ATOM 870 C CA . GLU A 1 107 ? -1.627 -2.781 -17.712 1.00 86.31 107 GLU A CA 1
ATOM 871 C C . GLU A 1 107 ? -2.071 -4.259 -17.724 1.00 86.31 107 GLU A C 1
ATOM 873 O O . GLU A 1 107 ? -3.051 -4.612 -18.370 1.00 86.31 107 GLU A O 1
ATOM 878 N N . ARG A 1 108 ? -1.468 -5.112 -16.886 1.00 90.50 108 ARG A N 1
ATOM 879 C CA . ARG A 1 108 ? -1.850 -6.527 -16.687 1.00 90.50 108 ARG A CA 1
ATOM 880 C C . ARG A 1 108 ? -2.833 -6.749 -15.529 1.00 90.50 108 ARG A C 1
ATOM 882 O O . ARG A 1 108 ? -2.935 -7.838 -14.976 1.00 90.50 108 ARG A O 1
ATOM 889 N N . ARG A 1 109 ? -3.525 -5.687 -15.095 1.00 92.31 109 ARG A N 1
ATOM 890 C CA . ARG A 1 109 ? -4.459 -5.674 -13.942 1.00 92.31 109 ARG A CA 1
ATOM 891 C C . ARG A 1 109 ? -3.857 -6.132 -12.598 1.00 92.31 109 ARG A C 1
ATOM 893 O O . ARG A 1 109 ? -4.611 -6.377 -11.658 1.00 92.31 109 ARG A O 1
ATOM 900 N N . LEU A 1 110 ? -2.526 -6.188 -12.468 1.00 95.19 110 LEU A N 1
ATOM 901 C CA . LEU A 1 110 ? -1.852 -6.598 -11.228 1.00 95.19 110 LEU A CA 1
ATOM 902 C C . LEU A 1 110 ? -2.236 -5.711 -10.040 1.00 95.19 110 LEU A C 1
ATOM 904 O O . LEU A 1 110 ? -2.556 -6.234 -8.983 1.00 95.19 110 LEU A O 1
ATOM 908 N N . ALA A 1 111 ? -2.303 -4.388 -10.233 1.00 94.88 111 ALA A N 1
ATOM 909 C CA . ALA A 1 111 ? -2.726 -3.451 -9.189 1.00 94.88 111 ALA A CA 1
ATOM 910 C C . ALA A 1 111 ? -4.104 -3.810 -8.609 1.00 94.88 111 ALA A C 1
ATOM 912 O O . ALA A 1 111 ? -4.252 -3.951 -7.403 1.00 94.88 111 ALA A O 1
ATOM 913 N N . THR A 1 112 ? -5.107 -4.017 -9.466 1.00 94.75 112 THR A N 1
ATOM 914 C CA . THR A 1 112 ? -6.461 -4.384 -9.030 1.00 94.75 112 THR A CA 1
ATOM 915 C C . THR A 1 112 ? -6.471 -5.723 -8.296 1.00 94.75 112 THR A C 1
ATOM 917 O O . THR A 1 112 ? -7.101 -5.830 -7.251 1.00 94.75 112 THR A O 1
ATOM 920 N N . ARG A 1 113 ? -5.739 -6.729 -8.792 1.00 95.69 113 ARG A N 1
ATOM 921 C CA . ARG A 1 113 ? -5.676 -8.060 -8.164 1.00 95.69 113 ARG A CA 1
ATOM 922 C C . ARG A 1 113 ? -4.958 -8.050 -6.813 1.00 95.69 113 ARG A C 1
ATOM 924 O O . ARG A 1 113 ? -5.414 -8.723 -5.899 1.00 95.69 113 ARG A O 1
ATOM 931 N N . LEU A 1 114 ? -3.896 -7.255 -6.664 1.00 97.06 114 LEU A N 1
ATOM 932 C CA . LEU A 1 114 ? -3.228 -7.027 -5.375 1.00 97.06 114 LEU A CA 1
ATOM 933 C C . LEU A 1 114 ? -4.194 -6.423 -4.348 1.00 97.06 114 LEU A C 1
ATOM 935 O O . LEU A 1 114 ? -4.258 -6.880 -3.212 1.00 97.06 114 LEU A O 1
ATOM 939 N N . LEU A 1 115 ? -4.978 -5.424 -4.759 1.00 95.44 115 LEU A N 1
ATOM 940 C CA . LEU A 1 115 ? -5.965 -4.776 -3.892 1.00 95.44 115 LEU A CA 1
ATOM 941 C C . LEU A 1 115 ? -7.135 -5.704 -3.537 1.00 95.44 115 LEU A C 1
ATOM 943 O O . LEU A 1 115 ? -7.577 -5.712 -2.393 1.00 95.44 115 LEU A O 1
ATOM 947 N N . MET A 1 116 ? -7.603 -6.520 -4.487 1.00 93.50 116 MET A N 1
ATOM 948 C CA . MET A 1 116 ? -8.615 -7.552 -4.230 1.00 93.50 116 MET A CA 1
ATOM 949 C C . MET A 1 116 ? -8.113 -8.608 -3.240 1.00 93.50 116 MET A C 1
ATOM 951 O O . MET A 1 116 ? -8.868 -9.015 -2.367 1.00 93.50 116 MET A O 1
ATOM 955 N N . ALA A 1 117 ? -6.848 -9.021 -3.347 1.00 94.50 117 ALA A N 1
ATOM 956 C CA . ALA A 1 117 ? -6.237 -9.965 -2.412 1.00 94.50 117 ALA A CA 1
ATOM 957 C C . ALA A 1 117 ? -6.049 -9.370 -1.005 1.00 94.50 117 ALA A C 1
ATOM 959 O O . ALA A 1 117 ? -6.163 -10.090 -0.022 1.00 94.50 117 ALA A O 1
ATOM 960 N N . LEU A 1 118 ? -5.809 -8.057 -0.896 1.00 93.31 118 LEU A N 1
ATOM 961 C CA . LEU A 1 118 ? -5.707 -7.374 0.398 1.00 93.31 118 LEU A CA 1
ATOM 962 C C . LEU A 1 118 ? -7.041 -7.247 1.131 1.00 93.31 118 LEU A C 1
ATOM 964 O O . LEU A 1 118 ? -7.035 -7.095 2.352 1.00 93.31 118 LEU A O 1
ATOM 968 N N . ARG A 1 119 ? -8.162 -7.229 0.409 1.00 89.75 119 ARG A N 1
ATOM 969 C CA . ARG A 1 119 ? -9.496 -6.977 0.958 1.00 89.75 119 ARG A CA 1
ATOM 970 C C . ARG A 1 119 ? -9.909 -8.069 1.945 1.00 89.75 119 ARG A C 1
ATOM 972 O O . ARG A 1 119 ? -9.732 -9.259 1.691 1.00 89.75 119 ARG A O 1
ATOM 979 N N . ARG A 1 120 ? -10.550 -7.660 3.038 1.00 90.06 120 ARG A N 1
ATOM 980 C CA . ARG A 1 120 ? -11.176 -8.559 4.013 1.00 90.06 120 ARG A CA 1
ATOM 981 C C . ARG A 1 120 ? -12.683 -8.342 4.078 1.00 90.06 120 ARG A C 1
ATOM 983 O O . ARG A 1 120 ? -13.191 -7.339 3.579 1.00 90.06 120 ARG A O 1
ATOM 990 N N . VAL A 1 121 ? -13.407 -9.320 4.621 1.00 87.69 121 VAL A N 1
ATOM 991 C CA . VAL A 1 121 ? -14.882 -9.287 4.667 1.00 87.69 121 VAL A CA 1
ATOM 992 C C . VAL A 1 121 ? -15.376 -8.270 5.693 1.00 87.69 121 VAL A C 1
ATOM 994 O O . VAL A 1 121 ? -16.426 -7.664 5.512 1.00 87.69 121 VAL A O 1
ATOM 997 N N . GLU A 1 122 ? -14.595 -8.079 6.750 1.00 90.06 122 GLU A N 1
ATOM 998 C CA . GLU A 1 122 ? -14.845 -7.146 7.837 1.00 90.06 122 GLU A CA 1
ATOM 999 C C . GLU A 1 122 ? -14.517 -5.694 7.480 1.00 90.06 122 GLU A C 1
ATOM 1001 O O . GLU A 1 122 ? -14.960 -4.802 8.193 1.00 90.06 122 GLU A O 1
ATOM 1006 N N . ASP A 1 123 ? -13.762 -5.440 6.405 1.00 91.12 123 ASP A N 1
ATOM 1007 C CA . ASP A 1 123 ? -13.405 -4.084 5.992 1.00 91.12 123 ASP A CA 1
ATOM 1008 C C . ASP A 1 123 ? -14.667 -3.329 5.519 1.00 91.12 123 ASP A C 1
ATOM 1010 O O . ASP A 1 123 ? -15.355 -3.758 4.591 1.00 91.12 123 ASP A O 1
ATOM 1014 N N . GLN A 1 124 ? -14.973 -2.188 6.145 1.00 89.31 124 GLN A N 1
ATOM 1015 C CA . GLN A 1 124 ? -16.189 -1.397 5.882 1.00 89.31 124 GLN A CA 1
ATOM 1016 C C . GLN A 1 124 ? -15.897 -0.019 5.286 1.00 89.31 124 GLN A C 1
ATOM 1018 O O . GLN A 1 124 ? -16.753 0.571 4.626 1.00 89.31 124 GLN A O 1
ATOM 1023 N N . ILE A 1 125 ? -14.704 0.517 5.537 1.00 90.00 125 ILE A N 1
ATOM 1024 C CA . ILE A 1 125 ? -14.244 1.802 5.011 1.00 90.00 125 ILE A CA 1
ATOM 1025 C C . ILE A 1 125 ? -12.945 1.550 4.257 1.00 90.00 125 ILE A C 1
ATOM 1027 O O . ILE A 1 125 ? -12.003 1.000 4.820 1.00 90.00 125 ILE A O 1
ATOM 1031 N N . PHE A 1 126 ? -12.877 1.988 3.002 1.00 89.75 126 PHE A N 1
ATOM 1032 C CA . PHE A 1 126 ? -11.708 1.801 2.148 1.00 89.75 126 PHE A CA 1
ATOM 1033 C C . PHE A 1 126 ? -11.112 3.143 1.746 1.00 89.75 126 PHE A C 1
ATOM 1035 O O . PHE A 1 126 ? -11.839 4.078 1.411 1.00 89.75 126 PHE A O 1
ATOM 1042 N N . GLY A 1 127 ? -9.786 3.224 1.727 1.00 90.00 127 GLY A N 1
ATOM 1043 C CA . GLY A 1 127 ? -9.077 4.405 1.249 1.00 90.00 127 GLY A CA 1
ATOM 1044 C C . GLY A 1 127 ? -7.733 4.058 0.632 1.00 90.00 127 GLY A C 1
ATOM 1045 O O . GLY A 1 127 ? -7.174 2.990 0.872 1.00 90.00 127 GLY A O 1
ATOM 1046 N N . ILE A 1 128 ? -7.210 4.966 -0.185 1.00 90.81 128 ILE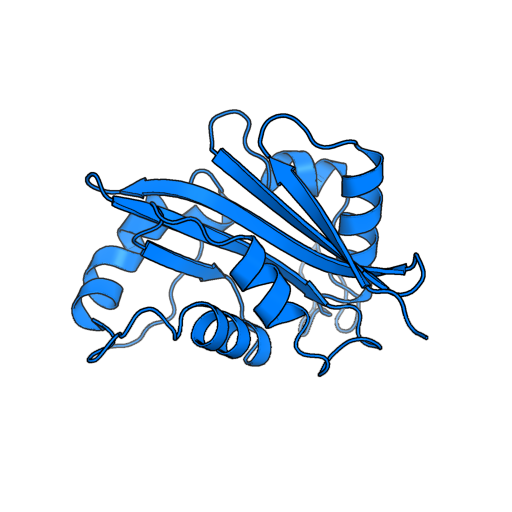 A N 1
ATOM 1047 C CA . ILE A 1 128 ? -5.852 4.893 -0.721 1.00 90.81 128 ILE A CA 1
ATOM 1048 C C . ILE A 1 128 ? -5.227 6.281 -0.673 1.00 90.81 128 ILE A C 1
ATOM 1050 O O . ILE A 1 128 ? -5.858 7.261 -1.066 1.00 90.81 128 ILE A O 1
ATOM 1054 N N . MET A 1 129 ? -3.967 6.360 -0.248 1.00 82.62 129 MET A N 1
ATOM 1055 C CA . MET A 1 129 ? -3.165 7.559 -0.470 1.00 82.62 129 MET A CA 1
ATOM 1056 C C . MET A 1 129 ? -2.450 7.441 -1.818 1.00 82.62 129 MET A C 1
ATOM 1058 O O . MET A 1 129 ? -1.417 6.783 -1.926 1.00 82.62 129 MET A O 1
ATOM 1062 N N . SER A 1 130 ? -2.997 8.051 -2.869 1.00 83.81 130 SER A N 1
ATOM 1063 C CA . SER A 1 130 ? -2.335 8.073 -4.175 1.00 83.81 130 SER A CA 1
ATOM 1064 C C . SER A 1 130 ? -2.609 9.367 -4.924 1.00 83.81 130 SER A C 1
ATOM 1066 O O . SER A 1 130 ? -3.750 9.797 -5.045 1.00 83.81 130 SER A O 1
ATOM 1068 N N . SER A 1 131 ? -1.554 9.953 -5.484 1.00 75.94 131 SER A N 1
ATOM 1069 C CA . SER A 1 131 ? -1.650 11.038 -6.463 1.00 75.94 131 SER A CA 1
ATOM 1070 C C . SER A 1 131 ? -1.746 10.523 -7.904 1.00 75.94 131 SER A C 1
ATOM 1072 O O . SER A 1 131 ? -1.880 11.317 -8.833 1.00 75.94 131 SER A O 1
ATOM 1074 N N . HIS A 1 132 ? -1.650 9.205 -8.122 1.00 81.19 132 HIS A N 1
ATOM 1075 C CA . HIS A 1 132 ? -1.599 8.621 -9.456 1.00 81.19 132 HIS A CA 1
ATOM 1076 C C . HIS A 1 132 ? -2.987 8.115 -9.889 1.00 81.19 132 HIS A C 1
ATOM 1078 O O . HIS A 1 132 ? -3.503 7.181 -9.267 1.00 81.19 132 HIS A O 1
ATOM 1084 N N . PRO A 1 133 ? -3.579 8.640 -10.984 1.00 83.00 133 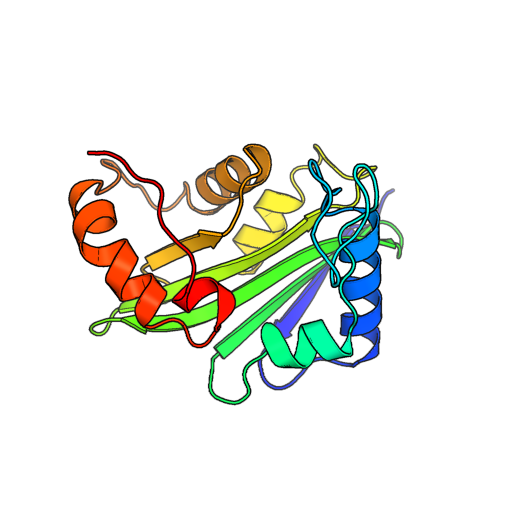PRO A N 1
ATOM 1085 C CA . PRO A 1 133 ? -4.933 8.272 -11.410 1.00 83.00 133 PRO A CA 1
ATOM 1086 C C . PRO A 1 133 ? -5.146 6.764 -11.585 1.00 83.00 133 PRO A C 1
ATOM 1088 O O . PRO A 1 133 ? -6.199 6.242 -11.226 1.00 83.00 133 PRO A O 1
ATOM 1091 N N . ALA A 1 134 ? -4.136 6.034 -12.072 1.00 85.62 134 ALA A N 1
ATOM 1092 C CA . ALA A 1 134 ? -4.238 4.584 -12.234 1.00 85.62 134 ALA A CA 1
ATOM 1093 C C . ALA A 1 134 ? -4.366 3.842 -10.892 1.00 85.62 134 ALA A C 1
ATOM 1095 O O . ALA A 1 134 ? -5.051 2.82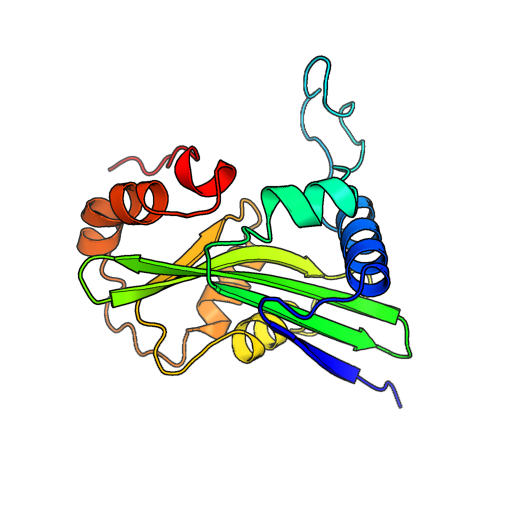4 -10.834 1.00 85.62 134 ALA A O 1
ATOM 1096 N N . GLY A 1 135 ? -3.759 4.359 -9.816 1.00 86.19 135 GLY A N 1
ATOM 1097 C CA . GLY A 1 135 ? -3.918 3.822 -8.463 1.00 86.19 135 GLY A CA 1
ATOM 1098 C C . GLY A 1 135 ? -5.348 4.003 -7.959 1.00 86.19 135 GLY A C 1
ATOM 1099 O O . GLY A 1 135 ? -5.976 3.032 -7.546 1.00 86.19 135 GLY A O 1
ATOM 1100 N N . CYS A 1 136 ? -5.904 5.211 -8.095 1.00 86.62 136 CYS A N 1
ATOM 1101 C CA . CYS A 1 136 ? -7.292 5.498 -7.71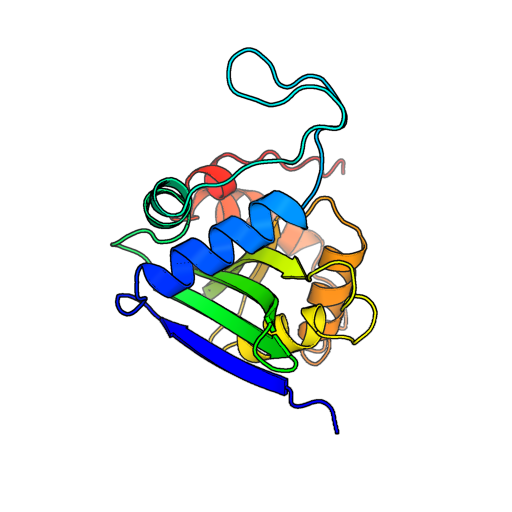8 1.00 86.62 136 CYS A CA 1
ATOM 1102 C C . CYS A 1 136 ? -8.296 4.640 -8.505 1.00 86.62 136 CYS A C 1
ATOM 1104 O O . CYS A 1 136 ? -9.210 4.062 -7.921 1.00 86.62 136 CYS A O 1
ATOM 1106 N N . ILE A 1 137 ? -8.096 4.494 -9.820 1.00 87.00 137 ILE A N 1
ATOM 1107 C CA . ILE A 1 137 ? -8.937 3.640 -10.673 1.00 87.00 137 ILE A CA 1
ATOM 1108 C C . ILE A 1 137 ? -8.797 2.164 -10.282 1.00 87.00 137 ILE A C 1
ATOM 1110 O O . ILE A 1 137 ? -9.795 1.444 -10.258 1.00 87.00 137 ILE A O 1
ATOM 1114 N N . ALA A 1 138 ? -7.583 1.690 -9.986 1.00 90.25 138 ALA A N 1
ATOM 1115 C CA . ALA A 1 138 ? -7.367 0.312 -9.553 1.00 90.25 138 ALA A CA 1
ATOM 1116 C C . ALA A 1 138 ? -8.094 0.017 -8.236 1.00 90.25 138 ALA A C 1
ATOM 1118 O O . ALA A 1 138 ? -8.736 -1.029 -8.145 1.00 90.25 138 ALA A O 1
ATOM 1119 N N . THR A 1 139 ? -8.050 0.948 -7.277 1.00 89.69 139 THR A N 1
ATOM 1120 C CA . THR A 1 139 ? -8.814 0.890 -6.024 1.00 89.69 139 THR A CA 1
ATOM 1121 C C . THR A 1 139 ? -10.310 0.856 -6.296 1.00 89.69 139 THR A C 1
ATOM 1123 O O . THR A 1 139 ? -10.968 -0.092 -5.883 1.00 89.69 139 THR A O 1
ATOM 1126 N N . ALA A 1 140 ? -10.846 1.804 -7.070 1.00 86.69 140 ALA A N 1
ATOM 1127 C CA . ALA A 1 140 ? -12.270 1.820 -7.408 1.00 86.69 140 ALA A CA 1
ATOM 1128 C C . ALA A 1 140 ? -12.732 0.495 -8.043 1.00 86.69 140 ALA A C 1
ATOM 1130 O O . ALA A 1 140 ? -13.766 -0.039 -7.663 1.00 86.69 140 ALA A O 1
ATOM 1131 N N . LYS A 1 141 ? -11.933 -0.083 -8.952 1.00 87.50 141 LYS A N 1
ATOM 1132 C CA . LYS A 1 141 ? -12.221 -1.387 -9.575 1.00 87.50 141 LYS A CA 1
ATOM 1133 C C . LYS A 1 141 ? -12.134 -2.560 -8.598 1.00 87.50 141 LYS A C 1
ATOM 1135 O O . LYS A 1 141 ? -12.945 -3.471 -8.696 1.00 87.50 141 LYS A O 1
ATOM 1140 N N . ALA A 1 142 ? -11.165 -2.560 -7.684 1.00 89.00 142 ALA A N 1
ATOM 1141 C CA . ALA A 1 142 ? -10.993 -3.632 -6.699 1.00 89.00 142 ALA A CA 1
ATOM 1142 C C . ALA A 1 142 ? -12.152 -3.701 -5.693 1.00 89.00 142 ALA A C 1
ATOM 1144 O O . ALA A 1 142 ? -12.461 -4.772 -5.174 1.00 89.00 142 ALA A O 1
ATOM 1145 N N . TYR A 1 143 ? -12.801 -2.561 -5.452 1.00 83.56 143 TYR A N 1
ATOM 1146 C CA . TYR A 1 143 ? -13.925 -2.431 -4.531 1.00 83.56 143 TYR A CA 1
ATOM 1147 C C . TYR A 1 143 ? -15.275 -2.247 -5.240 1.00 83.56 143 TYR A C 1
ATOM 1149 O O . TYR A 1 143 ? -16.273 -2.033 -4.566 1.00 83.56 143 TYR A O 1
ATOM 1157 N N . ALA A 1 144 ? -15.334 -2.372 -6.571 1.00 73.94 144 ALA A N 1
ATOM 1158 C CA . ALA A 1 144 ? -16.558 -2.172 -7.353 1.00 73.94 144 ALA A CA 1
ATOM 1159 C C . ALA A 1 144 ? -17.658 -3.210 -7.059 1.00 73.94 144 ALA A C 1
ATOM 1161 O O . ALA A 1 144 ? -18.835 -2.912 -7.246 1.00 73.94 144 ALA A O 1
ATOM 1162 N N . ASP A 1 145 ? -17.291 -4.403 -6.576 1.00 65.19 145 ASP A N 1
ATOM 1163 C CA . ASP A 1 145 ? -18.257 -5.428 -6.149 1.00 65.19 145 ASP A CA 1
ATOM 1164 C C . ASP A 1 145 ? -19.027 -5.015 -4.885 1.00 65.19 145 ASP A C 1
ATOM 1166 O O . ASP A 1 145 ? -20.098 -5.553 -4.602 1.00 65.19 145 ASP A O 1
ATOM 1170 N N . PHE A 1 146 ? -18.511 -4.044 -4.123 1.00 60.09 146 PHE A N 1
ATOM 1171 C CA . PHE A 1 146 ? -19.351 -3.302 -3.198 1.00 60.09 146 PHE A CA 1
ATOM 1172 C C . PHE A 1 146 ? -20.174 -2.346 -4.046 1.00 60.09 146 PHE A C 1
ATOM 1174 O O . PHE A 1 146 ? -19.682 -1.326 -4.524 1.00 60.09 146 PHE A O 1
ATOM 1181 N N . TYR A 1 147 ? -21.433 -2.708 -4.277 1.00 50.19 147 TYR A N 1
ATOM 1182 C CA . TYR A 1 147 ? -22.387 -1.815 -4.909 1.00 50.19 147 TYR A CA 1
ATOM 1183 C C . TYR A 1 147 ? -22.428 -0.521 -4.079 1.00 50.19 147 TYR A C 1
ATOM 1185 O O . TYR A 1 147 ? -22.998 -0.491 -2.989 1.00 50.19 147 TYR A O 1
ATOM 1193 N N . PHE A 1 148 ? -21.785 0.537 -4.574 1.00 52.41 148 PHE A N 1
ATOM 1194 C CA . PHE A 1 148 ? -21.935 1.903 -4.084 1.00 52.41 148 PHE A CA 1
ATOM 1195 C C . PHE A 1 148 ? -22.918 2.598 -5.032 1.00 52.41 148 PHE A C 1
ATOM 1197 O O . PHE A 1 148 ? -22.480 3.338 -5.914 1.00 52.41 148 PHE A O 1
ATOM 1204 N N . PRO A 1 149 ? -24.243 2.354 -4.919 1.00 44.94 149 PRO A N 1
ATOM 1205 C CA . PRO A 1 149 ? -25.232 2.979 -5.802 1.00 44.94 149 PRO A CA 1
ATOM 1206 C C . PRO A 1 149 ? -25.128 4.504 -5.766 1.00 44.94 149 PRO A C 1
ATOM 1208 O O . PRO A 1 149 ? -25.468 5.181 -6.731 1.00 44.94 149 PRO A O 1
ATOM 1211 N N . GLN A 1 150 ? -24.615 5.033 -4.655 1.00 54.28 150 GLN A N 1
ATOM 1212 C CA . GLN A 1 150 ? -24.125 6.387 -4.516 1.00 54.28 150 GLN A CA 1
ATOM 1213 C C . GLN A 1 150 ? -22.811 6.304 -3.741 1.00 54.28 150 GLN A C 1
ATOM 1215 O O . GLN A 1 150 ? -22.766 5.731 -2.651 1.00 54.28 150 GLN A O 1
ATOM 1220 N N . LEU A 1 151 ? -21.734 6.867 -4.294 1.00 62.53 151 LEU A N 1
ATOM 1221 C CA . LEU A 1 151 ? -20.570 7.219 -3.488 1.00 62.53 151 LEU A CA 1
ATOM 1222 C C . LEU A 1 151 ? -21.080 8.180 -2.409 1.00 62.53 151 LEU A C 1
ATOM 1224 O O . LEU A 1 151 ? -21.621 9.226 -2.774 1.00 62.53 151 LEU A O 1
ATOM 1228 N N . PRO A 1 152 ? -20.975 7.857 -1.109 1.00 70.62 152 PRO A N 1
ATOM 1229 C CA . PRO A 1 152 ? -21.513 8.713 -0.066 1.00 70.62 152 PRO A CA 1
ATOM 1230 C C . PRO A 1 152 ? -20.570 9.910 0.111 1.00 70.62 152 PRO A C 1
ATOM 1232 O O . PRO A 1 152 ? -19.803 9.985 1.066 1.00 70.62 152 PRO A O 1
ATOM 1235 N N . LEU A 1 153 ? -20.593 10.838 -0.851 1.00 71.12 153 LEU A N 1
ATOM 1236 C CA . LEU A 1 153 ? -19.722 12.014 -0.911 1.00 71.12 153 LEU A CA 1
ATOM 1237 C C . LEU A 1 153 ? -19.840 12.848 0.364 1.00 71.12 153 LEU A C 1
ATOM 1239 O O . LEU A 1 153 ? -18.821 13.293 0.872 1.00 71.12 153 LEU A O 1
ATOM 1243 N N . GLY A 1 154 ? -21.042 12.946 0.943 1.00 72.81 154 GLY A N 1
ATOM 1244 C CA . GLY A 1 154 ? -21.245 13.562 2.256 1.00 72.81 154 GLY A CA 1
ATOM 1245 C C . GLY A 1 154 ? -20.482 12.844 3.373 1.00 72.81 154 GLY A C 1
ATOM 1246 O O . GLY A 1 154 ? -19.749 13.485 4.113 1.00 72.81 154 GLY A O 1
ATOM 1247 N N . PHE A 1 155 ? -20.559 11.508 3.453 1.00 77.81 155 PHE A N 1
ATOM 1248 C CA . PHE A 1 155 ? -19.774 10.735 4.428 1.00 77.81 155 PHE A CA 1
ATOM 1249 C C . PHE A 1 155 ? -18.271 10.936 4.225 1.00 77.81 155 PHE A C 1
ATOM 1251 O O . PHE A 1 155 ? -17.547 11.146 5.191 1.00 77.81 155 PHE A O 1
ATOM 1258 N N . MET A 1 156 ? -17.791 10.906 2.979 1.00 78.75 156 MET A N 1
ATOM 1259 C CA . MET A 1 156 ? -16.377 11.150 2.688 1.00 78.75 156 MET A CA 1
ATOM 1260 C C . MET A 1 156 ? -15.962 12.569 3.090 1.00 78.75 156 MET A C 1
ATOM 1262 O O . MET A 1 156 ? -14.959 12.733 3.772 1.00 78.75 156 MET A O 1
ATOM 1266 N N . GLN A 1 157 ? -16.746 13.590 2.750 1.00 76.38 157 GLN A N 1
ATOM 1267 C CA . GLN A 1 157 ? -16.436 14.979 3.087 1.00 76.38 157 GLN A CA 1
ATOM 1268 C C . GLN A 1 157 ? -16.449 15.228 4.602 1.00 76.38 157 GLN A C 1
ATOM 1270 O O . GLN A 1 157 ? -15.594 15.950 5.110 1.00 76.38 157 GLN A O 1
ATOM 1275 N N . THR A 1 158 ? -17.388 14.617 5.330 1.00 80.75 158 THR A N 1
ATOM 1276 C CA . THR A 1 158 ? -17.514 14.784 6.784 1.00 80.75 158 THR A CA 1
ATOM 1277 C C . THR A 1 158 ? -16.492 13.954 7.556 1.00 80.75 158 THR A C 1
ATOM 1279 O O . THR A 1 158 ? -15.871 14.466 8.480 1.00 80.75 158 THR A O 1
ATOM 1282 N N . CYS A 1 159 ? -16.296 12.685 7.192 1.00 85.75 159 CYS A N 1
ATOM 1283 C CA . CYS A 1 159 ? -15.549 11.738 8.018 1.00 85.75 159 CYS A CA 1
ATOM 1284 C C . CYS A 1 159 ? -14.113 11.504 7.548 1.00 85.75 159 CYS A C 1
ATOM 1286 O O . CYS A 1 159 ? -13.314 11.009 8.336 1.00 85.75 159 CYS A O 1
ATOM 1288 N N . ALA A 1 160 ? -13.738 11.814 6.298 1.00 85.50 160 ALA A N 1
ATOM 1289 C CA . ALA A 1 160 ? -12.421 11.409 5.796 1.00 85.50 160 ALA A CA 1
ATOM 1290 C C . ALA A 1 160 ? -11.264 12.077 6.554 1.00 85.50 160 ALA A C 1
ATOM 1292 O O . ALA A 1 160 ? -10.232 11.437 6.745 1.00 85.50 160 ALA A O 1
ATOM 1293 N N . ARG A 1 161 ? -11.443 13.317 7.030 1.00 86.94 161 ARG A N 1
ATOM 1294 C CA . ARG A 1 161 ? -10.464 13.983 7.901 1.00 86.94 161 ARG A CA 1
ATOM 1295 C C . ARG A 1 161 ? -10.262 13.208 9.201 1.00 86.94 161 ARG A C 1
ATOM 1297 O O . ARG A 1 161 ? -9.126 12.914 9.550 1.00 86.94 161 ARG A O 1
ATOM 1304 N N . ASP A 1 162 ? -11.347 12.847 9.877 1.00 90.12 162 ASP A N 1
ATOM 1305 C CA . ASP A 1 162 ? -11.290 12.144 11.162 1.00 90.12 162 ASP A CA 1
ATOM 1306 C C . ASP A 1 162 ? -10.779 10.708 11.002 1.00 90.12 162 ASP A C 1
ATOM 1308 O O . ASP A 1 162 ? -9.977 10.237 11.807 1.00 90.12 162 ASP A O 1
ATOM 1312 N N . ILE A 1 163 ? -11.190 10.027 9.926 1.00 91.56 163 ILE A N 1
ATOM 1313 C CA . ILE A 1 163 ? -10.694 8.694 9.564 1.00 91.56 163 ILE A CA 1
ATOM 1314 C C . ILE A 1 163 ? -9.180 8.749 9.377 1.00 91.56 163 ILE A C 1
ATOM 1316 O O . ILE A 1 163 ? -8.470 7.933 9.962 1.00 91.56 163 ILE A O 1
ATOM 1320 N N . MET A 1 164 ? -8.680 9.717 8.601 1.00 91.00 164 MET A N 1
ATOM 1321 C CA . MET A 1 164 ? -7.244 9.903 8.410 1.00 91.00 164 MET A CA 1
ATOM 1322 C C . MET A 1 164 ? -6.547 10.267 9.721 1.00 91.00 164 MET A C 1
ATOM 1324 O O . MET A 1 164 ? -5.531 9.655 10.027 1.00 91.00 164 MET A O 1
ATOM 1328 N N . ALA A 1 165 ? -7.107 11.167 10.532 1.00 90.88 165 ALA A N 1
ATOM 1329 C CA . ALA A 1 165 ? -6.544 11.562 11.825 1.00 90.88 165 ALA A CA 1
ATOM 1330 C C . ALA A 1 165 ? -6.426 10.393 12.827 1.00 90.88 165 ALA A C 1
ATOM 1332 O O . ALA A 1 165 ? -5.528 10.396 13.671 1.00 90.88 165 ALA A O 1
ATOM 1333 N N . GLY A 1 166 ? -7.299 9.386 12.715 1.00 91.62 166 GLY A N 1
ATOM 1334 C CA . GLY A 1 166 ? -7.237 8.137 13.481 1.00 91.62 166 GLY A CA 1
ATOM 1335 C C . GLY A 1 166 ? -6.238 7.103 12.949 1.00 91.62 166 GLY A C 1
ATOM 1336 O O . GLY A 1 166 ? -6.091 6.037 13.544 1.00 91.62 166 GLY A O 1
ATOM 1337 N N . SER A 1 167 ? -5.554 7.385 11.837 1.00 92.06 167 SER A N 1
ATOM 1338 C CA . SER A 1 167 ? -4.595 6.457 11.246 1.00 92.06 167 SER A CA 1
ATOM 1339 C C . SER A 1 167 ? -3.403 6.202 12.181 1.00 92.06 167 SER A C 1
ATOM 1341 O O . SER A 1 167 ? -2.757 7.154 12.624 1.00 92.06 167 SER A O 1
ATOM 1343 N N . PRO A 1 168 ? -2.998 4.934 12.377 1.00 91.50 168 PRO A N 1
ATOM 1344 C CA . PRO A 1 168 ? -1.769 4.579 13.093 1.00 91.50 168 PRO A CA 1
ATOM 1345 C C . PRO A 1 168 ? -0.498 4.882 12.278 1.00 91.50 168 PRO A C 1
ATOM 1347 O O . PRO A 1 168 ? 0.622 4.728 12.759 1.00 91.50 168 PRO A O 1
ATOM 1350 N N . ILE A 1 169 ? -0.656 5.292 11.017 1.00 90.38 169 ILE A N 1
ATOM 1351 C CA . ILE A 1 169 ? 0.426 5.673 10.115 1.00 90.38 169 ILE A CA 1
ATOM 1352 C C . ILE A 1 169 ? 0.534 7.194 10.077 1.00 90.38 169 ILE A C 1
ATOM 1354 O O . ILE A 1 169 ? -0.335 7.862 9.511 1.00 90.38 169 ILE A O 1
ATOM 1358 N N . ALA A 1 170 ? 1.638 7.728 10.606 1.00 88.31 170 ALA A N 1
ATOM 1359 C CA . ALA A 1 170 ? 1.840 9.167 10.780 1.00 88.31 170 ALA A CA 1
ATOM 1360 C C . ALA A 1 170 ? 1.688 9.975 9.481 1.00 88.31 170 ALA A C 1
ATOM 1362 O O . ALA A 1 170 ? 1.112 11.057 9.492 1.00 88.31 170 ALA A O 1
ATOM 1363 N N . TYR A 1 171 ? 2.173 9.479 8.339 1.00 84.06 171 TYR A N 1
ATOM 1364 C CA . TYR A 1 171 ? 2.047 10.248 7.096 1.00 84.06 171 TYR A CA 1
ATOM 1365 C C . TYR A 1 171 ? 0.591 10.310 6.595 1.00 84.06 171 TYR A C 1
ATOM 1367 O O . TYR A 1 171 ? 0.220 11.288 5.957 1.00 84.06 171 TYR A O 1
ATOM 1375 N N . VAL A 1 172 ? -0.230 9.287 6.868 1.00 87.69 172 VAL A N 1
ATOM 1376 C CA . VAL A 1 172 ? -1.667 9.301 6.543 1.00 87.69 172 VAL A CA 1
ATOM 1377 C C . VAL A 1 172 ? -2.394 10.231 7.507 1.00 87.69 172 VAL A C 1
ATOM 1379 O O . VAL A 1 172 ? -3.209 11.034 7.071 1.00 87.69 172 VAL A O 1
ATOM 1382 N N . GLN A 1 173 ? -2.040 10.171 8.793 1.00 89.06 173 GLN A N 1
ATOM 1383 C CA . GLN A 1 173 ? -2.591 11.032 9.836 1.00 89.06 173 GLN A CA 1
ATOM 1384 C C . GLN A 1 173 ? -2.407 12.520 9.542 1.00 89.06 173 GLN A C 1
ATOM 1386 O O . GLN A 1 173 ? -3.323 13.311 9.748 1.00 89.06 173 GLN A O 1
ATOM 1391 N N . ASN A 1 174 ? -1.233 12.888 9.034 1.00 85.00 174 ASN A N 1
ATOM 1392 C CA . ASN A 1 174 ? -0.856 14.277 8.787 1.00 85.00 174 ASN A CA 1
ATOM 1393 C C . ASN A 1 174 ? -1.057 14.717 7.327 1.00 85.00 174 ASN A C 1
ATOM 1395 O O . ASN A 1 174 ? -0.582 15.783 6.943 1.00 85.00 174 ASN A O 1
ATOM 1399 N N . ALA A 1 175 ? -1.697 13.903 6.484 1.00 80.94 175 ALA A N 1
ATOM 1400 C CA . ALA A 1 175 ? -1.896 14.262 5.085 1.00 80.94 175 ALA A CA 1
ATOM 1401 C C . ALA A 1 175 ? -3.042 15.272 4.916 1.00 80.94 175 ALA A C 1
ATOM 1403 O O . ALA A 1 175 ? -4.135 15.110 5.459 1.00 80.94 175 ALA A O 1
ATOM 1404 N N . GLU A 1 176 ? -2.799 16.302 4.107 1.00 70.44 176 GLU A N 1
ATOM 1405 C CA . GLU A 1 176 ? -3.774 17.354 3.823 1.00 70.44 176 GLU A CA 1
ATOM 1406 C C . GLU A 1 176 ? -4.688 16.972 2.653 1.00 70.44 176 GLU A C 1
ATOM 1408 O O . GLU A 1 176 ? -4.241 16.739 1.525 1.00 70.44 176 GLU A O 1
ATOM 1413 N N . GLN A 1 177 ? -5.998 16.958 2.898 1.00 60.16 177 GLN A N 1
ATOM 1414 C CA . GLN A 1 177 ? -6.988 16.785 1.840 1.00 60.16 177 GLN A CA 1
ATOM 1415 C C . GLN A 1 177 ? -7.218 18.105 1.104 1.00 60.16 177 GLN A C 1
ATOM 1417 O O . GLN A 1 177 ? -7.681 19.077 1.692 1.00 60.16 177 GLN A O 1
ATOM 1422 N N . HIS A 1 178 ? -6.963 18.118 -0.202 1.00 54.03 178 HIS A N 1
ATOM 1423 C CA . HIS A 1 178 ? -7.293 19.240 -1.086 1.00 54.03 178 HIS A CA 1
ATOM 1424 C C . HIS A 1 178 ? -8.663 19.018 -1.748 1.00 54.03 178 HIS A C 1
ATOM 1426 O O . HIS A 1 178 ? -8.796 19.074 -2.968 1.00 54.03 178 HIS A O 1
ATOM 1432 N N . LEU A 1 179 ? -9.679 18.688 -0.949 1.00 42.72 179 LEU A N 1
ATOM 1433 C CA . LEU A 1 179 ? -11.059 18.591 -1.419 1.00 42.72 179 LEU A CA 1
ATOM 1434 C C . LEU A 1 179 ? -11.717 19.957 -1.203 1.00 42.72 179 LEU A C 1
ATOM 1436 O O . LEU A 1 179 ? -12.176 20.261 -0.104 1.00 42.72 179 LEU A O 1
ATOM 1440 N N . THR A 1 180 ? -11.701 20.813 -2.226 1.00 29.81 180 THR A N 1
ATOM 1441 C CA . THR A 1 180 ? -12.539 22.022 -2.233 1.00 29.81 180 THR A CA 1
ATOM 1442 C C . THR A 1 180 ? -14.016 21.624 -2.340 1.00 29.81 180 THR A C 1
ATOM 1444 O O . THR A 1 180 ? -14.310 20.699 -3.102 1.00 29.81 180 THR A O 1
ATOM 1447 N N . PRO A 1 181 ? -14.913 22.274 -1.572 1.00 37.97 181 PRO A N 1
ATOM 1448 C CA . PRO A 1 181 ? -16.356 22.046 -1.643 1.00 37.97 181 PRO A CA 1
ATOM 1449 C C . PRO A 1 181 ? -16.943 22.376 -3.019 1.00 37.97 181 PRO A C 1
ATOM 1451 O O . PRO A 1 181 ? -16.362 23.231 -3.728 1.00 37.97 181 PRO A O 1
#

Foldseek 3Di:
DKDKDKDKDKPPDDDLVNLQLVQVQQQPFVDFDCDQDPPPADHGRHGGGDHSVNCCVQQPDNPWIKMKMFMAIVNRGQWIWIWTWDDDPNAIATEIEDTGGRPVCPPVLPRLVNLLVRDDPRHDHYYYPDPDVVNVVSNCNNCVVPPCVDPPVVCCVPCVLVVQCPDPRVCSNPDDDPDDD